Protein AF-A0A7S2EPM0-F1 (afdb_monomer_lite)

Structure (mmCIF, N/CA/C/O backbone):
data_AF-A0A7S2EPM0-F1
#
_entry.id   AF-A0A7S2EPM0-F1
#
loop_
_atom_site.group_PDB
_atom_site.id
_atom_site.type_symbol
_atom_site.label_atom_id
_atom_site.label_alt_id
_atom_site.label_comp_id
_atom_site.label_asym_id
_atom_site.label_entity_id
_atom_site.label_seq_id
_atom_site.pdbx_PDB_ins_code
_atom_site.Cartn_x
_atom_site.Cartn_y
_atom_site.Cartn_z
_atom_site.occupancy
_atom_site.B_iso_or_equiv
_atom_site.auth_seq_id
_atom_site.auth_comp_id
_atom_site.auth_asym_id
_atom_site.auth_atom_id
_atom_site.pdbx_PDB_model_num
ATOM 1 N N . GLY A 1 1 ? -20.435 -5.753 17.292 1.00 38.94 1 GLY A N 1
ATOM 2 C CA . GLY A 1 1 ? -20.979 -5.954 15.937 1.00 38.94 1 GLY A CA 1
ATOM 3 C C . GLY A 1 1 ? -22.193 -5.067 15.770 1.00 38.94 1 GLY A C 1
ATOM 4 O O . GLY A 1 1 ? -22.862 -4.827 16.760 1.00 38.94 1 GLY A O 1
ATOM 5 N N . GLY A 1 2 ? -22.487 -4.506 14.607 1.00 48.94 2 GLY A N 1
ATOM 6 C CA . GLY A 1 2 ? -21.709 -4.409 13.375 1.00 48.94 2 GLY A CA 1
ATOM 7 C C . GLY A 1 2 ? -22.012 -3.043 12.767 1.00 48.94 2 GLY A C 1
ATOM 8 O O . GLY A 1 2 ? -23.166 -2.765 12.457 1.00 48.94 2 GLY A O 1
ATOM 9 N N . GLY A 1 3 ? -21.011 -2.166 12.697 1.00 58.66 3 GLY A N 1
ATOM 10 C CA . GLY A 1 3 ? -21.137 -0.948 11.911 1.00 58.66 3 GLY A CA 1
ATOM 11 C C . GLY A 1 3 ? -20.868 -1.241 10.436 1.00 58.66 3 GLY A C 1
ATOM 12 O O . GLY A 1 3 ? -20.573 -2.380 10.059 1.00 58.66 3 GLY A O 1
ATOM 13 N N . ILE A 1 4 ? -20.970 -0.205 9.604 1.00 68.56 4 ILE A N 1
ATOM 14 C CA . ILE A 1 4 ? -20.738 -0.264 8.151 1.00 68.56 4 ILE A CA 1
ATOM 15 C C . ILE A 1 4 ? -19.380 -0.919 7.832 1.00 68.56 4 ILE A C 1
ATOM 17 O O . ILE A 1 4 ? -19.255 -1.617 6.831 1.00 68.56 4 ILE A O 1
ATOM 21 N N . GLU A 1 5 ? -18.390 -0.804 8.723 1.00 74.88 5 GLU A N 1
ATOM 22 C CA . GLU A 1 5 ? -17.086 -1.454 8.582 1.00 74.88 5 GLU A CA 1
ATOM 23 C C . GLU A 1 5 ? -17.169 -2.982 8.472 1.00 74.88 5 GLU A C 1
ATOM 25 O O . GLU A 1 5 ? -16.416 -3.581 7.711 1.00 74.88 5 GLU A O 1
ATOM 30 N N . GLY A 1 6 ? -18.098 -3.617 9.196 1.00 73.50 6 GLY A N 1
ATOM 31 C CA . GLY A 1 6 ? -18.244 -5.073 9.214 1.00 73.50 6 GLY A CA 1
ATOM 32 C C . GLY A 1 6 ? -18.830 -5.621 7.916 1.00 73.50 6 GLY A C 1
ATOM 33 O O . GLY A 1 6 ? -18.653 -6.801 7.627 1.00 73.50 6 GLY A O 1
ATOM 34 N N . ALA A 1 7 ? -19.485 -4.763 7.127 1.00 85.44 7 ALA A N 1
ATOM 35 C CA . ALA A 1 7 ? -19.930 -5.089 5.778 1.00 85.44 7 ALA A CA 1
ATOM 36 C C . ALA A 1 7 ? -18.783 -5.038 4.751 1.00 85.44 7 ALA A C 1
ATOM 38 O O . ALA A 1 7 ? -18.930 -5.585 3.664 1.00 85.44 7 ALA A O 1
ATOM 39 N N . VAL A 1 8 ? -17.649 -4.407 5.091 1.00 93.38 8 VAL A N 1
ATOM 40 C CA . VAL A 1 8 ? -16.467 -4.298 4.221 1.00 93.38 8 VAL A CA 1
ATOM 41 C C . VAL A 1 8 ? -15.405 -5.323 4.611 1.00 93.38 8 VAL A C 1
ATOM 43 O O . VAL A 1 8 ? -14.947 -6.087 3.763 1.00 93.38 8 VAL A O 1
ATOM 46 N N . ALA A 1 9 ? -15.003 -5.355 5.885 1.00 95.00 9 ALA A N 1
ATOM 47 C CA . ALA A 1 9 ? -13.991 -6.283 6.377 1.00 95.00 9 ALA A CA 1
ATOM 48 C C . ALA A 1 9 ? -14.015 -6.452 7.904 1.00 95.00 9 ALA A C 1
ATOM 50 O O . ALA A 1 9 ? -14.357 -5.538 8.661 1.00 95.00 9 ALA A O 1
ATOM 51 N N . SER A 1 10 ? -13.542 -7.602 8.377 1.00 95.88 10 SER A N 1
ATOM 52 C CA . SER A 1 10 ? -13.351 -7.910 9.796 1.00 95.88 10 SER A CA 1
ATOM 53 C C . SER A 1 10 ? -11.879 -8.167 10.130 1.00 95.88 10 SER A C 1
ATOM 55 O O . SER A 1 10 ? -11.058 -8.425 9.253 1.00 95.88 10 SER A O 1
ATOM 57 N N . LEU A 1 11 ? -11.529 -8.076 11.415 1.00 96.31 11 LEU A N 1
ATOM 58 C CA . LEU A 1 11 ? -10.216 -8.498 11.904 1.00 96.31 11 LEU A CA 1
ATOM 59 C C . LEU A 1 11 ? -10.241 -9.999 12.202 1.00 96.31 11 LEU A C 1
ATOM 61 O O . LEU A 1 11 ? -10.997 -10.428 13.073 1.00 96.31 11 LEU A O 1
ATOM 65 N N . SER A 1 12 ? -9.410 -10.768 11.498 1.00 95.94 12 SER A N 1
ATOM 66 C CA . SER A 1 12 ? -9.198 -12.200 11.751 1.00 95.94 12 SER A CA 1
ATOM 67 C C . SER A 1 12 ? -8.213 -12.434 12.894 1.00 95.94 12 SER A C 1
ATOM 69 O O . SER A 1 12 ? -8.432 -13.310 13.726 1.00 95.94 12 SER A O 1
ATOM 71 N N . ALA A 1 13 ? -7.125 -11.661 12.937 1.00 97.19 13 ALA A N 1
ATOM 72 C CA . ALA A 1 13 ? -6.051 -11.825 13.912 1.00 97.19 13 ALA A CA 1
ATOM 73 C C . ALA A 1 13 ? -5.310 -10.506 14.166 1.00 97.19 13 ALA A C 1
ATOM 75 O O . ALA A 1 13 ? -5.295 -9.610 13.315 1.00 97.19 13 ALA A O 1
ATOM 76 N N . ILE A 1 14 ? -4.696 -10.406 15.346 1.00 98.00 14 ILE A N 1
ATOM 77 C CA . ILE A 1 14 ? -3.784 -9.326 15.728 1.00 98.00 14 ILE A CA 1
ATOM 78 C C . ILE A 1 14 ? -2.579 -9.972 16.410 1.00 98.00 14 ILE A C 1
ATOM 80 O O . ILE A 1 14 ? -2.732 -10.571 17.474 1.00 98.00 14 ILE A O 1
ATOM 84 N N . ASP A 1 15 ? -1.398 -9.803 15.826 1.00 97.94 15 ASP A N 1
ATOM 85 C CA . ASP A 1 15 ? -0.130 -10.274 16.377 1.00 97.94 15 ASP A CA 1
ATOM 86 C C . ASP A 1 15 ? 0.729 -9.069 16.761 1.00 97.94 15 ASP A C 1
ATOM 88 O O . ASP A 1 15 ? 0.975 -8.192 15.932 1.00 97.94 15 ASP A O 1
ATOM 92 N N . VAL A 1 16 ? 1.190 -9.013 18.010 1.00 97.69 16 VAL A N 1
ATOM 93 C CA . VAL A 1 16 ? 2.022 -7.910 18.514 1.00 97.69 16 VAL A CA 1
ATOM 94 C C . VAL A 1 16 ? 3.432 -8.421 18.784 1.00 97.69 16 VAL A C 1
ATOM 96 O O . VAL A 1 16 ? 3.630 -9.364 19.549 1.00 97.69 16 VAL A O 1
ATOM 99 N N . SER A 1 17 ? 4.405 -7.792 18.136 1.00 97.06 17 SER A N 1
ATOM 100 C CA . SER A 1 17 ? 5.834 -8.043 18.298 1.00 97.06 17 SER A CA 1
ATOM 101 C C . SER A 1 17 ? 6.369 -7.427 19.597 1.00 97.06 17 SER A C 1
ATOM 103 O O . SER A 1 17 ? 5.765 -6.526 20.180 1.00 97.06 1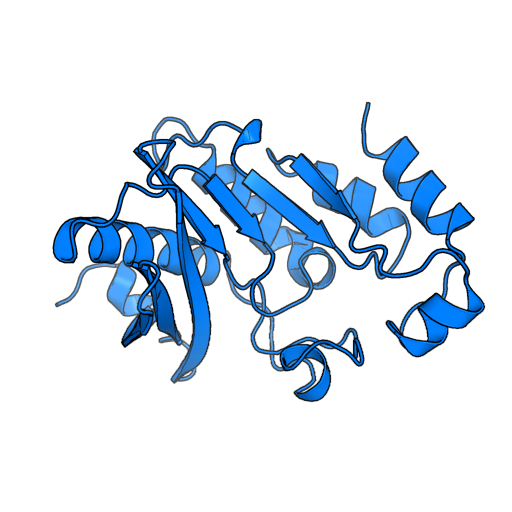7 SER A O 1
ATOM 105 N N . SER A 1 18 ? 7.544 -7.879 20.042 1.00 95.56 18 SER A N 1
ATOM 106 C CA . SER A 1 18 ? 8.224 -7.356 21.235 1.00 95.56 18 SER A CA 1
ATOM 107 C C . SER A 1 18 ? 8.621 -5.881 21.128 1.00 95.56 18 SER A C 1
ATOM 109 O O . SER A 1 18 ? 8.817 -5.233 22.150 1.00 95.56 18 SER A O 1
ATOM 111 N N . ASP A 1 19 ? 8.757 -5.357 19.909 1.00 93.69 19 ASP A N 1
ATOM 112 C CA . ASP A 1 19 ? 9.037 -3.941 19.628 1.00 93.69 19 ASP A CA 1
ATOM 113 C C . ASP A 1 19 ? 7.764 -3.079 19.516 1.00 93.69 19 ASP A C 1
ATOM 115 O O . ASP A 1 19 ? 7.838 -1.904 19.168 1.00 93.69 19 ASP A O 1
ATOM 119 N N . GLY A 1 20 ? 6.589 -3.657 19.792 1.00 94.62 20 GLY A N 1
ATOM 120 C CA . GLY A 1 20 ? 5.296 -2.981 19.703 1.00 94.62 20 GLY A CA 1
ATOM 121 C C . GLY A 1 20 ? 4.688 -2.957 18.299 1.00 94.62 20 GLY A C 1
ATOM 122 O O . GLY A 1 20 ? 3.537 -2.540 18.153 1.00 94.62 20 GLY A O 1
ATOM 123 N N . THR A 1 21 ? 5.399 -3.432 17.268 1.00 98.00 21 THR A N 1
ATOM 124 C CA . THR A 1 21 ? 4.832 -3.574 15.922 1.00 98.00 21 THR A CA 1
ATOM 125 C C . THR A 1 21 ? 3.633 -4.517 15.969 1.00 98.00 21 THR A C 1
ATOM 127 O O . THR A 1 21 ? 3.755 -5.661 16.406 1.00 98.00 21 THR A O 1
ATOM 130 N N . ALA A 1 22 ? 2.473 -4.058 15.503 1.00 98.19 22 ALA A N 1
ATOM 131 C CA . ALA A 1 22 ? 1.254 -4.855 15.466 1.00 98.19 22 ALA A CA 1
ATOM 132 C C . ALA A 1 22 ? 0.885 -5.197 14.022 1.00 98.19 22 ALA A C 1
ATOM 134 O O . ALA A 1 22 ? 0.632 -4.309 13.205 1.00 98.19 22 ALA A O 1
ATOM 135 N N . LYS A 1 23 ? 0.818 -6.490 13.710 1.00 98.44 23 LYS A N 1
ATOM 136 C CA . LYS A 1 23 ? 0.316 -7.005 12.439 1.00 98.44 23 LYS A CA 1
ATOM 137 C C . LYS A 1 23 ? -1.150 -7.391 12.588 1.00 98.44 23 LYS A C 1
ATOM 139 O O . LYS A 1 23 ? -1.518 -8.137 13.489 1.00 98.44 23 LYS A O 1
ATOM 144 N N . LEU A 1 24 ? -1.985 -6.868 11.704 1.00 98.44 24 LEU A N 1
ATOM 145 C CA . LEU A 1 24 ? -3.418 -7.105 11.651 1.00 98.44 24 LEU A CA 1
ATOM 146 C C . LEU A 1 24 ? -3.717 -7.908 10.386 1.00 98.44 24 LEU A C 1
ATOM 148 O O . LEU A 1 24 ? -3.313 -7.514 9.289 1.00 98.44 24 LEU A O 1
ATOM 152 N N . LEU A 1 25 ? -4.452 -9.006 10.541 1.00 98.25 25 LEU A N 1
ATOM 153 C CA . LEU A 1 25 ? -4.992 -9.770 9.423 1.00 98.25 25 LEU A CA 1
ATOM 154 C C . LEU A 1 25 ? -6.438 -9.337 9.193 1.00 98.25 25 LEU A C 1
ATOM 156 O O . LEU A 1 25 ? -7.299 -9.537 10.054 1.00 98.25 25 LEU A O 1
ATOM 160 N N . VAL A 1 26 ? -6.690 -8.701 8.052 1.00 98.06 26 VAL A N 1
ATOM 161 C CA . VAL A 1 26 ? -7.985 -8.115 7.699 1.00 98.06 26 VAL A CA 1
ATOM 162 C C . VAL A 1 26 ? -8.659 -9.005 6.663 1.00 98.06 26 VAL A C 1
ATOM 164 O O . VAL A 1 26 ? -8.159 -9.147 5.548 1.00 98.06 26 VAL A O 1
ATOM 167 N N . ARG A 1 27 ? -9.799 -9.592 7.027 1.00 98.06 27 ARG A N 1
ATOM 168 C CA . ARG A 1 27 ? -10.603 -10.455 6.162 1.00 98.06 27 ARG A CA 1
ATOM 169 C C . ARG A 1 27 ? -11.685 -9.660 5.461 1.00 98.06 27 ARG A C 1
ATOM 171 O O . ARG A 1 27 ? -12.540 -9.055 6.104 1.00 98.06 27 ARG A O 1
ATOM 178 N N . LEU A 1 28 ? -11.646 -9.688 4.140 1.00 97.94 28 LEU A N 1
ATOM 179 C CA . LEU A 1 28 ? -12.528 -8.943 3.257 1.00 97.94 28 LEU A CA 1
ATOM 180 C C . LEU A 1 28 ? -13.882 -9.652 3.190 1.00 97.94 28 LEU A C 1
ATOM 182 O O . LEU A 1 28 ? -13.956 -10.855 2.947 1.00 97.94 28 LEU A O 1
ATOM 186 N N . ALA A 1 29 ? -14.966 -8.923 3.442 1.00 96.62 29 ALA A N 1
ATOM 187 C CA . ALA A 1 29 ? -16.308 -9.501 3.510 1.00 96.62 29 ALA A CA 1
ATOM 188 C C . ALA A 1 29 ? -16.825 -9.951 2.134 1.00 96.62 29 ALA A C 1
ATOM 190 O O . ALA A 1 29 ? -17.662 -10.847 2.053 1.00 96.62 29 ALA A O 1
ATOM 191 N N . SER A 1 30 ? -16.312 -9.337 1.065 1.00 95.38 30 SER A N 1
ATOM 192 C CA . SER A 1 30 ? -16.715 -9.574 -0.323 1.00 95.38 30 SER A CA 1
ATOM 193 C C . SER A 1 30 ? -16.402 -10.993 -0.812 1.00 95.38 30 SER A C 1
ATOM 195 O O . SER A 1 30 ? -17.176 -11.555 -1.584 1.00 95.38 30 SER A O 1
ATOM 197 N N . ASP A 1 31 ? -15.295 -11.585 -0.362 1.00 96.25 31 ASP A N 1
ATOM 198 C CA . ASP A 1 31 ? -14.820 -12.891 -0.839 1.00 96.25 31 ASP A CA 1
ATOM 199 C C . ASP A 1 31 ? -14.112 -13.751 0.219 1.00 96.25 31 ASP A C 1
ATOM 201 O O . ASP A 1 31 ? -13.710 -14.881 -0.058 1.00 96.25 31 ASP A O 1
ATOM 205 N N . GLY A 1 32 ? -13.959 -13.247 1.443 1.00 97.00 32 GLY A N 1
ATOM 206 C CA . GLY A 1 32 ? -13.271 -13.945 2.523 1.00 97.00 32 GLY A CA 1
ATOM 207 C C . GLY A 1 32 ? -11.755 -14.039 2.349 1.00 97.00 32 GLY A C 1
ATOM 208 O O . GLY A 1 32 ? -11.128 -14.752 3.136 1.00 97.00 32 GLY A O 1
ATOM 209 N N . LEU A 1 33 ? -11.168 -13.355 1.358 1.00 97.44 33 LEU A N 1
ATOM 210 C CA . LEU A 1 33 ? -9.718 -13.227 1.234 1.00 97.44 33 LEU A CA 1
ATOM 211 C C . LEU A 1 33 ? -9.168 -12.330 2.342 1.00 97.44 33 LEU A C 1
ATOM 213 O O . LEU A 1 33 ? -9.896 -11.562 2.972 1.00 97.44 33 LEU A O 1
ATOM 217 N N . GLU A 1 34 ? -7.865 -12.425 2.579 1.00 97.19 34 GLU A N 1
ATOM 218 C CA . GLU A 1 34 ? -7.204 -11.701 3.658 1.00 97.19 34 GLU A CA 1
ATOM 219 C C . GLU A 1 34 ? -6.057 -10.846 3.130 1.00 97.19 34 GLU A C 1
ATOM 221 O O . GLU A 1 34 ? -5.341 -11.227 2.198 1.00 97.19 34 GLU A O 1
ATOM 226 N N . VAL A 1 35 ? -5.893 -9.679 3.748 1.00 98.19 35 VAL A N 1
ATOM 227 C CA . VAL A 1 35 ? -4.747 -8.795 3.545 1.00 98.19 35 VAL A CA 1
ATOM 228 C C . VAL A 1 35 ? -4.091 -8.464 4.873 1.00 98.19 35 VAL A C 1
ATOM 230 O O . VAL A 1 35 ? -4.745 -8.408 5.917 1.00 98.19 35 VAL A O 1
ATOM 233 N N . GLU A 1 36 ? -2.785 -8.228 4.826 1.00 98.00 36 GLU A N 1
ATOM 234 C CA . GLU A 1 36 ? -2.031 -7.777 5.986 1.00 98.00 36 GLU A CA 1
ATOM 235 C C . GLU A 1 36 ? -2.018 -6.245 6.071 1.00 98.00 36 GLU A C 1
ATOM 237 O O . GLU A 1 36 ? -1.878 -5.528 5.074 1.00 98.00 36 GLU A O 1
ATOM 242 N N . THR A 1 37 ? -2.125 -5.746 7.294 1.00 98.19 37 THR A N 1
ATOM 243 C CA . THR A 1 37 ? -1.992 -4.336 7.653 1.00 98.19 37 THR A CA 1
ATOM 244 C C . THR A 1 37 ? -1.055 -4.251 8.852 1.00 98.19 37 THR A C 1
ATOM 246 O O . THR A 1 37 ? -1.227 -4.999 9.809 1.00 98.19 37 THR A O 1
ATOM 249 N N . VAL A 1 38 ? -0.064 -3.359 8.838 1.00 98.69 38 VAL A N 1
ATOM 250 C CA . VAL A 1 38 ? 0.959 -3.312 9.904 1.00 98.69 38 VAL A CA 1
ATOM 251 C C . VAL A 1 38 ? 1.021 -1.931 10.536 1.00 98.69 38 VAL A C 1
ATOM 253 O O . VAL A 1 38 ? 1.207 -0.940 9.838 1.00 98.69 38 VAL A O 1
ATOM 256 N N . VAL A 1 39 ? 0.898 -1.867 11.858 1.00 98.75 39 VAL A N 1
ATOM 257 C CA . VAL A 1 39 ? 1.141 -0.670 12.667 1.00 98.75 39 VAL A CA 1
ATOM 258 C C . VAL A 1 39 ? 2.558 -0.745 13.224 1.00 98.75 39 VAL A C 1
ATOM 260 O O . VAL A 1 39 ? 2.886 -1.684 13.942 1.00 98.75 39 VAL A O 1
ATOM 263 N N . ILE A 1 40 ? 3.375 0.261 12.930 1.00 98.56 40 ILE A N 1
ATOM 264 C CA . ILE A 1 40 ? 4.755 0.393 13.405 1.00 98.56 40 ILE A CA 1
ATOM 265 C C . ILE A 1 40 ? 4.823 1.613 14.336 1.00 98.56 40 ILE A C 1
ATOM 267 O O . ILE A 1 40 ? 4.715 2.747 13.841 1.00 98.56 40 ILE A O 1
ATOM 271 N N . PRO A 1 41 ? 4.954 1.423 15.660 1.00 97.88 41 PRO A N 1
ATOM 272 C CA . PRO A 1 41 ? 5.051 2.528 16.604 1.00 97.88 41 PRO A CA 1
ATOM 273 C C . PRO A 1 41 ? 6.420 3.214 16.555 1.00 97.88 41 PRO A C 1
ATOM 275 O O . PRO A 1 41 ? 7.457 2.585 16.374 1.00 97.88 41 PRO A O 1
ATOM 278 N N . TRP A 1 42 ? 6.406 4.529 16.748 1.00 96.50 42 TRP A N 1
ATOM 279 C CA . TRP A 1 42 ? 7.578 5.376 16.951 1.00 96.50 42 TRP A CA 1
ATOM 280 C C . TRP A 1 42 ? 7.490 5.983 18.351 1.00 96.50 42 TRP A C 1
ATOM 282 O O . TRP A 1 42 ? 6.965 7.088 18.523 1.00 96.50 42 TRP A O 1
ATOM 292 N N . GLU A 1 43 ? 7.969 5.236 19.349 1.00 92.38 43 GLU A N 1
ATOM 293 C CA . GLU A 1 43 ? 7.930 5.616 20.772 1.00 92.38 43 GLU A CA 1
ATOM 294 C C . GLU A 1 43 ? 8.575 6.991 21.019 1.00 92.38 43 GLU A C 1
ATOM 296 O O . GLU A 1 43 ? 8.029 7.831 21.731 1.00 92.38 43 GLU A O 1
ATOM 301 N N . ASP A 1 44 ? 9.686 7.286 20.336 1.00 93.75 44 ASP A N 1
ATOM 302 C CA . ASP A 1 44 ? 10.407 8.564 20.412 1.00 93.75 44 ASP A CA 1
ATOM 303 C C . ASP A 1 44 ? 9.613 9.760 19.854 1.00 93.75 44 ASP A C 1
ATOM 305 O O . ASP A 1 44 ? 9.944 10.915 20.127 1.00 93.75 44 ASP A O 1
ATOM 309 N N . ARG A 1 45 ? 8.563 9.504 19.065 1.00 93.69 45 ARG A N 1
ATOM 310 C CA . ARG A 1 45 ? 7.764 10.530 18.371 1.00 93.69 45 ARG A CA 1
ATOM 311 C C . ARG A 1 45 ? 6.304 10.556 18.797 1.00 93.69 45 ARG A C 1
ATOM 313 O O . ARG A 1 45 ? 5.551 11.376 18.270 1.00 93.69 45 ARG A O 1
ATOM 320 N N . GLY A 1 46 ? 5.893 9.657 19.690 1.00 96.19 46 GLY A N 1
ATOM 321 C CA . GLY A 1 46 ? 4.519 9.558 20.172 1.00 96.19 46 GLY A CA 1
ATOM 322 C C . GLY A 1 46 ? 3.487 9.266 19.076 1.00 96.19 46 GLY A C 1
ATOM 323 O O . GLY A 1 46 ? 2.340 9.702 19.188 1.00 96.19 46 GLY A O 1
ATOM 324 N N . ARG A 1 47 ? 3.882 8.578 17.996 1.00 96.94 47 ARG A N 1
ATOM 325 C CA . ARG A 1 47 ? 3.042 8.333 16.807 1.00 96.94 47 ARG A CA 1
ATOM 326 C C . ARG A 1 47 ? 3.311 6.964 16.186 1.00 96.94 47 ARG A C 1
ATOM 328 O O . ARG A 1 47 ? 4.327 6.354 16.487 1.00 96.94 47 ARG A O 1
ATOM 335 N N . SER A 1 48 ? 2.462 6.526 15.262 1.00 98.56 48 SER A N 1
ATOM 336 C CA . SER A 1 48 ? 2.633 5.263 14.532 1.00 98.56 48 SER A CA 1
ATOM 337 C C . SER A 1 48 ? 2.506 5.442 13.020 1.00 98.56 48 SER A C 1
ATOM 339 O O . SER A 1 48 ? 1.711 6.251 12.537 1.00 98.56 48 SER A O 1
ATOM 341 N N . THR A 1 49 ? 3.264 4.642 12.267 1.00 98.69 49 THR A N 1
ATOM 342 C CA . THR A 1 49 ? 3.086 4.476 10.818 1.00 98.69 49 THR A CA 1
ATOM 343 C C . THR A 1 49 ? 2.243 3.245 10.528 1.00 98.69 49 THR A C 1
ATOM 345 O O . THR A 1 49 ? 2.467 2.191 11.111 1.00 98.69 49 THR A O 1
ATOM 348 N N . LEU A 1 50 ? 1.292 3.372 9.611 1.00 98.81 50 LEU A N 1
ATOM 349 C CA . LEU A 1 50 ? 0.457 2.286 9.131 1.00 98.81 50 LEU A CA 1
ATOM 350 C C . LEU A 1 50 ? 0.853 1.886 7.712 1.00 98.81 50 LEU A C 1
ATOM 352 O O . LEU A 1 50 ? 0.736 2.689 6.789 1.00 98.81 50 LEU A O 1
ATOM 356 N N . CYS A 1 51 ? 1.238 0.630 7.524 1.00 98.75 51 CYS A N 1
ATOM 357 C CA . CYS A 1 51 ? 1.374 0.017 6.211 1.00 98.75 51 CYS A CA 1
ATOM 358 C C . CYS A 1 51 ? 0.024 -0.558 5.776 1.00 98.75 51 CYS A C 1
ATOM 360 O O . CYS A 1 51 ? -0.496 -1.466 6.430 1.00 98.75 51 CYS A O 1
ATOM 362 N N . VAL A 1 52 ? -0.523 -0.048 4.671 1.00 98.75 52 VAL A N 1
ATOM 363 C CA . VAL A 1 52 ? -1.774 -0.537 4.074 1.00 98.75 52 VAL A CA 1
ATOM 364 C C . VAL A 1 52 ? -1.514 -1.320 2.791 1.00 98.75 52 VAL A C 1
ATOM 366 O O . VAL A 1 52 ? -0.606 -1.012 2.012 1.00 98.75 52 VAL A O 1
ATOM 369 N N . SER A 1 53 ? -2.342 -2.333 2.573 1.00 98.69 53 SER A N 1
ATOM 370 C CA . SER A 1 53 ? -2.419 -3.120 1.348 1.00 98.69 53 SER A CA 1
ATOM 371 C C . SER A 1 53 ? -3.327 -2.442 0.323 1.00 98.69 53 SER A C 1
ATOM 373 O O . SER A 1 53 ? -4.318 -1.811 0.683 1.00 98.69 53 SER A O 1
ATOM 375 N N . SER A 1 54 ? -3.002 -2.599 -0.960 1.00 98.62 54 SER A N 1
ATOM 376 C CA . SER A 1 54 ? -3.772 -2.095 -2.108 1.00 98.62 54 SER A CA 1
ATOM 377 C C . SER A 1 54 ? -4.366 -3.213 -2.972 1.00 98.62 54 SER A C 1
ATOM 379 O O . SER A 1 54 ? -5.241 -2.953 -3.801 1.00 98.62 54 SER A O 1
ATOM 381 N N . GLN A 1 55 ? -3.893 -4.452 -2.812 1.00 98.44 55 GLN A N 1
ATOM 382 C CA . GLN A 1 55 ? -4.327 -5.627 -3.572 1.00 98.44 55 GLN A CA 1
ATOM 383 C C . GLN A 1 55 ? -4.235 -6.885 -2.700 1.00 98.44 55 GLN A C 1
ATOM 385 O O . GLN A 1 55 ? -3.455 -6.927 -1.748 1.00 98.44 55 GLN A O 1
ATOM 390 N N . VAL A 1 56 ? -4.974 -7.933 -3.073 1.00 97.75 56 VAL A N 1
ATOM 391 C CA . VAL A 1 56 ? -4.694 -9.294 -2.599 1.00 97.75 56 VAL A CA 1
ATOM 392 C C . VAL A 1 56 ? -3.662 -9.910 -3.541 1.00 97.75 56 VAL A C 1
ATOM 394 O O . VAL A 1 56 ? -3.937 -10.155 -4.722 1.00 97.75 56 VAL A O 1
ATOM 397 N N . GLY A 1 57 ? -2.459 -10.142 -3.018 1.00 95.81 57 GLY A N 1
ATOM 398 C CA . GLY A 1 57 ? -1.314 -10.564 -3.821 1.00 95.81 57 GLY A CA 1
ATOM 399 C C . GLY A 1 57 ? -0.698 -9.419 -4.638 1.00 95.81 57 GLY A C 1
ATOM 400 O O . GLY A 1 57 ? -1.070 -8.257 -4.493 1.00 95.81 57 GLY A O 1
ATOM 401 N N . CYS A 1 58 ? 0.290 -9.727 -5.480 1.00 95.56 58 CYS A N 1
ATOM 402 C CA . CYS A 1 58 ? 0.961 -8.747 -6.335 1.00 95.56 58 CYS A CA 1
ATOM 403 C C . CYS A 1 58 ? 1.543 -9.417 -7.585 1.00 95.56 58 CYS A C 1
ATOM 405 O O . CYS A 1 58 ? 2.220 -10.439 -7.497 1.00 95.56 58 CYS A O 1
ATOM 407 N N . ARG A 1 59 ? 1.318 -8.826 -8.766 1.00 94.75 59 ARG A N 1
ATOM 408 C CA . ARG A 1 59 ? 1.804 -9.374 -10.051 1.00 94.75 59 ARG A CA 1
ATOM 409 C C . ARG A 1 59 ? 3.214 -8.933 -10.426 1.00 94.75 59 ARG A C 1
ATOM 411 O O . ARG A 1 59 ? 3.751 -9.430 -11.406 1.00 94.75 59 ARG A O 1
ATOM 418 N N . GLN A 1 60 ? 3.815 -8.014 -9.672 1.00 94.19 60 GLN A N 1
ATOM 419 C CA . GLN A 1 60 ? 5.128 -7.461 -10.011 1.00 94.19 60 GLN A CA 1
ATOM 420 C C . GLN A 1 60 ? 6.266 -8.479 -9.852 1.00 94.19 60 GLN A C 1
ATOM 422 O O . GLN A 1 60 ? 7.354 -8.259 -10.379 1.00 94.19 60 GLN A O 1
ATOM 427 N N . GLY A 1 61 ? 6.039 -9.597 -9.153 1.00 90.25 61 GLY A N 1
ATOM 428 C CA . GLY A 1 61 ? 6.993 -10.708 -9.117 1.00 90.25 61 GLY A CA 1
ATOM 429 C C . GLY A 1 61 ? 8.337 -10.366 -8.469 1.00 90.25 61 GLY A C 1
ATOM 430 O O . GLY A 1 61 ? 9.332 -11.022 -8.762 1.00 90.25 61 GLY A O 1
ATOM 431 N N . CYS A 1 62 ? 8.392 -9.329 -7.624 1.00 93.19 62 CYS A N 1
ATOM 432 C CA . CYS A 1 62 ? 9.625 -8.911 -6.959 1.00 93.19 62 CYS A CA 1
ATOM 433 C C . CYS A 1 62 ? 10.203 -10.074 -6.141 1.00 93.19 62 CYS A C 1
ATOM 435 O O . CYS A 1 62 ? 9.526 -10.615 -5.267 1.00 93.19 62 CYS A O 1
ATOM 437 N N . THR A 1 63 ? 11.450 -10.465 -6.400 1.00 92.75 63 THR A N 1
ATOM 438 C CA . THR A 1 63 ? 12.015 -11.733 -5.894 1.00 92.75 63 THR A CA 1
ATOM 439 C C . THR A 1 63 ? 12.266 -11.728 -4.383 1.00 92.75 63 THR A C 1
ATOM 441 O O . THR A 1 63 ? 12.234 -12.779 -3.730 1.00 92.75 63 THR A O 1
ATOM 444 N N . PHE A 1 64 ? 12.438 -10.535 -3.816 1.00 90.44 64 PHE A N 1
ATOM 445 C CA . PHE A 1 64 ? 12.581 -10.267 -2.385 1.00 90.44 64 PHE A CA 1
ATOM 446 C C . PHE A 1 64 ? 11.237 -10.099 -1.653 1.00 90.44 64 PHE A C 1
ATOM 448 O O . PHE A 1 64 ? 11.218 -10.027 -0.428 1.00 90.44 64 PHE A O 1
ATOM 455 N N . CYS A 1 65 ? 10.113 -10.023 -2.375 1.00 89.75 65 CYS A N 1
ATOM 456 C CA . CYS A 1 65 ? 8.792 -9.785 -1.799 1.00 89.75 65 CYS A CA 1
ATOM 457 C C . CYS A 1 65 ? 8.013 -11.100 -1.673 1.00 89.75 65 CYS A C 1
ATOM 459 O O . CYS A 1 65 ? 7.786 -11.786 -2.671 1.00 89.75 65 CYS A O 1
ATOM 461 N N . ALA A 1 66 ? 7.543 -11.430 -0.465 1.00 87.12 66 ALA A N 1
ATOM 462 C CA . ALA A 1 66 ? 6.694 -12.603 -0.240 1.00 87.12 66 ALA A CA 1
ATOM 463 C C . ALA A 1 66 ? 5.412 -12.542 -1.092 1.00 87.12 66 ALA A C 1
ATOM 465 O O . ALA A 1 66 ? 5.101 -13.481 -1.823 1.00 87.12 66 ALA A O 1
ATOM 466 N N . THR A 1 67 ? 4.743 -11.386 -1.099 1.00 83.50 67 THR A N 1
ATOM 467 C CA . THR A 1 67 ? 3.522 -11.128 -1.877 1.00 83.50 67 THR A CA 1
ATOM 468 C C . THR A 1 67 ? 3.746 -11.220 -3.387 1.00 83.50 67 THR A C 1
ATOM 470 O O . THR A 1 67 ? 2.854 -11.632 -4.123 1.00 83.50 67 THR A O 1
ATOM 473 N N . GLY A 1 68 ? 4.949 -10.883 -3.867 1.00 78.94 68 GLY A N 1
ATOM 474 C CA . GLY A 1 68 ? 5.311 -11.005 -5.281 1.00 78.94 68 GLY A CA 1
ATOM 475 C C . GLY A 1 68 ? 5.303 -12.452 -5.785 1.00 78.94 68 GLY A C 1
ATOM 476 O O . GLY A 1 68 ? 5.046 -12.680 -6.964 1.00 78.94 68 GLY A O 1
ATOM 477 N N . ARG A 1 69 ? 5.528 -13.435 -4.901 1.00 81.50 69 ARG A N 1
ATOM 478 C CA . ARG A 1 69 ? 5.506 -14.869 -5.244 1.00 81.50 69 ARG A CA 1
ATOM 479 C C . ARG A 1 69 ? 4.098 -15.462 -5.288 1.00 81.50 69 ARG A C 1
ATOM 481 O O . ARG A 1 69 ? 3.918 -16.527 -5.863 1.00 81.50 69 ARG A O 1
ATOM 488 N N . MET A 1 70 ? 3.112 -14.784 -4.698 1.00 85.12 70 MET A N 1
ATOM 489 C CA . MET A 1 70 ? 1.717 -15.240 -4.658 1.00 85.12 70 MET A CA 1
ATOM 490 C C . MET A 1 70 ? 0.977 -14.999 -5.984 1.00 85.12 70 MET A C 1
ATOM 492 O O . MET A 1 70 ? -0.060 -15.610 -6.225 1.00 85.12 70 MET A O 1
ATOM 496 N N . GLY A 1 71 ? 1.489 -14.101 -6.835 1.00 88.44 71 GLY A N 1
ATOM 497 C CA . GLY A 1 71 ? 0.738 -13.553 -7.966 1.00 88.44 71 GLY A CA 1
ATOM 498 C C . GLY A 1 71 ? -0.345 -12.567 -7.512 1.00 88.44 71 GLY A C 1
ATOM 499 O O . GLY A 1 71 ? -0.585 -12.391 -6.319 1.00 88.44 71 GLY A O 1
ATOM 500 N N . LYS A 1 72 ? -0.986 -11.870 -8.459 1.00 95.19 72 LYS A N 1
ATOM 501 C CA . LYS A 1 72 ? -2.130 -10.985 -8.166 1.00 95.19 72 LYS A CA 1
ATOM 502 C C . LYS A 1 72 ? -3.423 -11.787 -8.237 1.00 95.19 72 LYS A C 1
ATOM 504 O O . LYS A 1 72 ? -3.698 -12.383 -9.273 1.00 95.19 72 LYS A O 1
ATOM 509 N N . VAL A 1 73 ? -4.228 -11.718 -7.178 1.00 96.50 73 VAL A N 1
ATOM 510 C CA . VAL A 1 73 ? -5.588 -12.270 -7.162 1.00 96.50 73 VAL A CA 1
ATOM 511 C C . VAL A 1 73 ? -6.574 -11.198 -7.618 1.00 96.50 73 VAL A C 1
ATOM 513 O O . VAL A 1 73 ? -7.226 -11.355 -8.646 1.00 96.50 73 VAL A O 1
ATOM 516 N N . ARG A 1 74 ? -6.628 -10.059 -6.915 1.00 97.62 74 ARG A N 1
ATOM 517 C CA . ARG A 1 74 ? -7.462 -8.909 -7.296 1.00 97.62 74 ARG A CA 1
ATOM 518 C C . ARG A 1 74 ? -6.997 -7.601 -6.663 1.00 97.62 74 ARG A C 1
ATOM 520 O O . ARG A 1 74 ? -6.178 -7.591 -5.747 1.00 97.62 74 ARG A O 1
ATOM 527 N N . SER A 1 75 ? -7.545 -6.499 -7.158 1.00 98.44 75 SER A N 1
ATOM 528 C CA . SER A 1 75 ? -7.424 -5.183 -6.530 1.00 98.44 75 SER A CA 1
ATOM 529 C C . SER A 1 75 ? -8.408 -5.022 -5.363 1.00 98.44 75 SER A C 1
ATOM 531 O O . SER A 1 75 ? -9.471 -5.647 -5.368 1.00 98.44 75 SER A O 1
ATOM 533 N N . LEU A 1 76 ? -8.042 -4.194 -4.381 1.00 98.75 76 LEU A N 1
ATOM 534 C CA . LEU A 1 76 ? -8.950 -3.762 -3.315 1.00 98.75 76 LEU A CA 1
ATOM 535 C C . LEU A 1 76 ? -9.768 -2.548 -3.759 1.00 98.75 76 LEU A C 1
ATOM 537 O O . LEU A 1 76 ? -9.254 -1.717 -4.508 1.00 98.75 76 LEU A O 1
ATOM 541 N N . THR A 1 77 ? -10.996 -2.409 -3.267 1.00 98.75 77 THR A N 1
ATOM 542 C CA . THR A 1 77 ? -11.752 -1.149 -3.382 1.00 98.75 77 THR A CA 1
ATOM 543 C C . THR A 1 77 ? -11.190 -0.085 -2.434 1.00 98.75 77 THR A C 1
ATOM 545 O O . THR A 1 77 ? -10.475 -0.407 -1.480 1.00 98.75 77 THR A O 1
ATOM 548 N N . SER A 1 78 ? -11.527 1.193 -2.640 1.00 98.56 78 SER A N 1
ATOM 549 C CA . SER A 1 78 ? -11.148 2.258 -1.702 1.00 98.56 78 SER A CA 1
ATOM 550 C C . SER A 1 78 ? -11.631 1.978 -0.278 1.00 98.56 78 SER A C 1
ATOM 552 O O . SER A 1 78 ? -10.903 2.250 0.673 1.00 98.56 78 SER A O 1
ATOM 554 N N . ASP A 1 79 ? -12.810 1.376 -0.119 1.00 98.06 79 ASP A N 1
ATOM 555 C CA . ASP A 1 79 ? -13.370 1.042 1.193 1.00 98.06 79 ASP A CA 1
ATOM 556 C C . ASP A 1 79 ? -12.564 -0.067 1.881 1.00 98.06 79 ASP A C 1
ATOM 558 O O . ASP A 1 79 ? -12.248 0.040 3.065 1.00 98.06 79 ASP A O 1
ATOM 562 N N . GLU A 1 80 ? -12.149 -1.095 1.134 1.00 98.56 80 GLU A N 1
ATOM 563 C CA . GLU A 1 80 ? -11.268 -2.164 1.627 1.00 98.56 80 GLU A CA 1
ATOM 564 C C . GLU A 1 80 ? -9.853 -1.653 1.971 1.00 98.56 80 GLU A C 1
ATOM 566 O O . GLU A 1 80 ? -9.163 -2.226 2.817 1.00 98.56 80 GLU A O 1
ATOM 571 N N . ILE A 1 81 ? -9.404 -0.553 1.360 1.00 98.81 81 ILE A N 1
ATOM 572 C CA . ILE A 1 81 ? -8.166 0.138 1.751 1.00 98.81 81 ILE A CA 1
ATOM 573 C C . ILE A 1 81 ? -8.392 0.947 3.037 1.00 98.81 81 ILE A C 1
ATOM 575 O O . ILE A 1 81 ? -7.628 0.837 3.996 1.00 98.81 81 ILE A O 1
ATOM 579 N N . LEU A 1 82 ? -9.453 1.753 3.088 1.00 98.44 82 LEU A N 1
ATOM 580 C CA . LEU A 1 82 ? -9.756 2.650 4.208 1.00 98.44 82 LEU A CA 1
ATOM 581 C C . LEU A 1 82 ? -10.099 1.899 5.498 1.00 98.44 82 LEU A C 1
ATOM 583 O O . LEU A 1 82 ? -9.731 2.342 6.591 1.00 98.44 82 LEU A O 1
ATOM 587 N N . VAL A 1 83 ? -10.754 0.740 5.396 1.00 97.56 83 VAL A N 1
ATOM 588 C CA . VAL A 1 83 ? -11.116 -0.077 6.561 1.00 97.56 83 VAL A CA 1
ATOM 589 C C . VAL A 1 83 ? -9.877 -0.577 7.320 1.00 97.56 83 VAL A C 1
ATOM 591 O O . VAL A 1 83 ? -9.933 -0.751 8.537 1.00 97.56 83 VAL A O 1
ATOM 594 N N . GLN A 1 84 ? -8.729 -0.714 6.645 1.00 98.62 84 GLN A N 1
ATOM 595 C CA . GLN A 1 84 ? -7.450 -1.042 7.285 1.00 98.62 84 GLN A CA 1
ATOM 596 C C . GLN A 1 84 ? -7.006 0.075 8.243 1.00 98.62 84 GLN A C 1
ATOM 598 O O . GLN A 1 84 ? -6.645 -0.199 9.387 1.00 98.62 84 GLN A O 1
ATOM 603 N N . LEU A 1 85 ? -7.107 1.345 7.824 1.00 98.38 85 LEU A N 1
ATOM 604 C CA . LEU A 1 85 ? -6.825 2.507 8.679 1.00 98.38 85 LEU A CA 1
ATOM 605 C C . LEU A 1 85 ? -7.805 2.608 9.848 1.00 98.38 85 LEU A C 1
ATOM 607 O O . LEU A 1 85 ? -7.403 2.881 10.984 1.00 98.38 85 LEU A O 1
ATOM 611 N N . TYR A 1 86 ? -9.084 2.359 9.584 1.00 96.81 86 TYR A N 1
ATOM 612 C CA . TYR A 1 86 ? -10.110 2.334 10.618 1.00 96.81 86 TYR A CA 1
ATOM 613 C C . TYR A 1 86 ? -9.801 1.289 11.703 1.00 96.81 86 TYR A C 1
ATOM 615 O O . TYR A 1 86 ? -9.757 1.623 12.895 1.00 96.81 86 TYR A O 1
ATOM 623 N N . HIS A 1 87 ? -9.545 0.040 11.301 1.00 97.38 87 HIS A N 1
ATOM 624 C CA . HIS A 1 87 ? -9.232 -1.053 12.222 1.00 97.38 87 HIS A CA 1
ATOM 625 C C . HIS A 1 87 ? -7.927 -0.796 12.971 1.00 97.38 87 HIS A C 1
ATOM 627 O O . HIS A 1 87 ? -7.900 -0.928 14.193 1.00 97.38 87 HIS A O 1
ATOM 633 N N . ALA A 1 88 ? -6.885 -0.319 12.288 1.00 98.06 88 ALA A N 1
ATOM 634 C CA . ALA A 1 88 ? -5.621 0.047 12.920 1.00 98.06 88 ALA A CA 1
ATOM 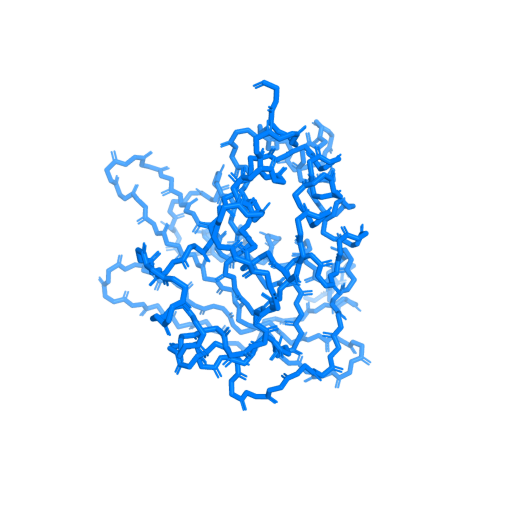635 C C . ALA A 1 88 ? -5.801 1.108 14.014 1.00 98.06 88 ALA A C 1
ATOM 637 O O . ALA A 1 88 ? -5.359 0.908 15.143 1.00 98.06 88 ALA A O 1
ATOM 638 N N . ARG A 1 89 ? -6.535 2.199 13.745 1.00 97.44 89 ARG A N 1
ATOM 639 C CA . ARG A 1 89 ? -6.824 3.228 14.763 1.00 97.44 89 ARG A CA 1
ATOM 640 C C . ARG A 1 89 ? -7.595 2.659 15.962 1.00 97.44 89 ARG A C 1
ATOM 642 O O . ARG A 1 89 ? -7.371 3.106 17.088 1.00 97.44 89 ARG A O 1
ATOM 649 N N . ARG A 1 90 ? -8.498 1.691 15.756 1.00 96.56 90 ARG A N 1
ATOM 650 C CA . ARG A 1 90 ? -9.197 0.995 16.855 1.00 96.56 90 ARG A CA 1
ATOM 651 C C . ARG A 1 90 ? -8.250 0.126 17.674 1.00 96.56 90 ARG A C 1
ATOM 653 O O . ARG A 1 90 ? -8.296 0.203 18.900 1.00 96.56 90 ARG A O 1
ATOM 660 N N . VAL A 1 91 ? -7.396 -0.651 17.012 1.00 97.38 91 VAL A N 1
ATOM 661 C CA . VAL A 1 91 ? -6.397 -1.505 17.664 1.00 97.38 91 VAL A CA 1
ATOM 662 C C . VAL A 1 91 ? -5.409 -0.664 18.466 1.00 97.38 91 VAL A C 1
ATOM 664 O O . VAL A 1 91 ? -5.189 -0.969 19.634 1.00 97.38 91 VAL A O 1
ATOM 667 N N . CYS A 1 92 ? -4.910 0.451 17.919 1.00 97.94 92 CYS A N 1
ATOM 668 C CA . CYS A 1 92 ? -4.017 1.346 18.655 1.00 97.94 92 CYS A CA 1
ATOM 669 C C . CYS A 1 92 ? -4.648 1.855 19.953 1.00 97.94 92 CYS A C 1
ATOM 671 O O . CYS A 1 92 ? -4.023 1.789 21.005 1.00 97.94 92 CYS A O 1
ATOM 673 N N . ARG A 1 93 ? -5.917 2.288 19.915 1.00 97.38 93 ARG A N 1
ATOM 674 C CA . ARG A 1 93 ? -6.631 2.712 21.131 1.00 97.38 93 ARG A CA 1
ATOM 675 C C . ARG A 1 93 ? -6.801 1.574 22.136 1.00 97.38 93 ARG A C 1
ATOM 677 O O . ARG A 1 93 ? -6.597 1.791 23.325 1.00 97.38 93 ARG A O 1
ATOM 684 N N . ALA A 1 94 ? -7.179 0.383 21.671 1.00 97.00 94 ALA A N 1
ATOM 685 C CA . ALA A 1 94 ? -7.422 -0.769 22.537 1.00 97.00 94 ALA A CA 1
ATOM 686 C C . ALA A 1 94 ? -6.138 -1.269 23.219 1.00 97.00 94 ALA A C 1
ATOM 688 O O . ALA A 1 94 ? -6.153 -1.586 24.406 1.00 97.00 94 ALA A O 1
ATOM 689 N N . LEU A 1 95 ? -5.029 -1.296 22.478 1.00 96.25 95 LEU A N 1
ATOM 690 C CA . LEU A 1 95 ? -3.731 -1.786 22.945 1.00 96.25 95 LEU A CA 1
ATOM 691 C C . LEU A 1 95 ? -2.826 -0.681 23.504 1.00 96.25 95 LEU A C 1
ATOM 693 O O . LEU A 1 95 ? -1.691 -0.957 23.873 1.00 96.25 95 LEU A O 1
ATOM 697 N N . LYS A 1 96 ? -3.320 0.562 23.580 1.00 96.12 96 LYS A N 1
ATOM 698 C CA . LYS A 1 96 ? -2.558 1.750 24.002 1.00 96.12 96 LYS A CA 1
ATOM 699 C C . LYS A 1 96 ? -1.275 1.983 23.184 1.00 96.12 96 LYS A C 1
ATOM 701 O O . LYS A 1 96 ? -0.316 2.545 23.700 1.00 96.12 96 LYS A O 1
ATOM 706 N N . ILE A 1 97 ? -1.279 1.593 21.910 1.00 97.06 97 ILE A N 1
ATOM 707 C CA . ILE A 1 97 ? -0.224 1.940 20.950 1.00 97.06 97 ILE A CA 1
ATOM 708 C C . ILE A 1 97 ? -0.427 3.399 20.531 1.00 97.06 97 ILE A C 1
ATOM 710 O O . ILE A 1 97 ? -1.566 3.866 20.406 1.00 97.06 97 ILE A O 1
ATOM 714 N N . HIS A 1 98 ? 0.666 4.117 20.279 1.00 97.94 98 HIS A N 1
ATOM 715 C CA . HIS A 1 98 ? 0.613 5.482 19.770 1.00 97.94 98 HIS A CA 1
ATOM 716 C C . HIS A 1 98 ? -0.296 5.626 18.532 1.00 97.94 98 HIS A C 1
ATOM 718 O O . HIS A 1 98 ? -0.399 4.706 17.711 1.00 97.94 98 HIS A O 1
ATOM 724 N N . PRO A 1 99 ? -0.978 6.775 18.374 1.00 97.44 99 PRO A N 1
ATOM 725 C CA . PRO A 1 99 ? -1.952 6.968 17.308 1.00 97.44 99 PRO A CA 1
ATOM 726 C C . PRO A 1 99 ? -1.310 6.889 15.920 1.00 97.44 99 PRO A C 1
ATOM 728 O O . PRO A 1 99 ? -0.204 7.382 15.698 1.00 97.44 99 PRO A O 1
ATOM 731 N N . VAL A 1 100 ? -2.041 6.307 14.966 1.00 98.12 100 VAL A N 1
ATOM 732 C CA . VAL A 1 100 ? -1.657 6.325 13.548 1.00 98.12 100 VAL A CA 1
ATOM 733 C C . VAL A 1 100 ? -1.836 7.733 12.994 1.00 98.12 100 VAL A C 1
ATOM 735 O O . VAL A 1 100 ? -2.970 8.197 12.826 1.00 98.12 100 VAL A O 1
ATOM 738 N N . ASP A 1 101 ? -0.717 8.375 12.674 1.00 96.38 101 ASP A N 1
ATOM 739 C CA . ASP A 1 101 ? -0.671 9.697 12.046 1.00 96.38 101 ASP A CA 1
ATOM 740 C C . ASP A 1 101 ? -0.003 9.681 10.665 1.00 96.38 101 ASP A C 1
ATOM 742 O O . ASP A 1 101 ? -0.002 10.709 9.998 1.00 96.38 101 ASP A O 1
ATOM 746 N N . ASN A 1 102 ? 0.560 8.543 10.247 1.00 98.44 102 ASN A N 1
ATOM 747 C CA . ASN A 1 102 ? 1.283 8.367 8.994 1.00 98.44 102 ASN A CA 1
ATOM 748 C C . ASN A 1 102 ? 0.839 7.063 8.314 1.00 98.44 102 ASN A C 1
ATOM 750 O O . ASN A 1 102 ? 0.754 6.029 8.971 1.00 98.44 102 ASN A O 1
ATOM 754 N N . VAL A 1 103 ? 0.563 7.097 7.012 1.00 98.81 103 VAL A N 1
ATOM 755 C CA . VAL A 1 103 ? 0.115 5.949 6.210 1.00 98.81 103 VAL A CA 1
ATOM 756 C C . VAL A 1 103 ? 1.051 5.760 5.026 1.00 98.81 103 VAL A C 1
ATOM 758 O O . VAL A 1 103 ? 1.377 6.713 4.320 1.00 98.81 103 VAL A O 1
ATOM 761 N N . VAL A 1 104 ? 1.459 4.518 4.784 1.00 98.88 104 VAL A N 1
ATOM 762 C CA . VAL A 1 104 ? 2.288 4.134 3.644 1.00 98.88 104 VAL A CA 1
ATOM 763 C C . VAL A 1 104 ? 1.638 2.982 2.874 1.00 98.88 104 VAL A C 1
ATOM 765 O O . VAL A 1 104 ? 1.253 1.965 3.451 1.00 98.88 104 VAL A O 1
ATOM 768 N N . PHE A 1 105 ? 1.530 3.111 1.552 1.00 98.69 105 PHE A N 1
ATOM 769 C CA . PHE A 1 105 ? 1.085 2.027 0.669 1.00 98.69 105 PHE A CA 1
ATOM 770 C C . PHE A 1 105 ? 2.267 1.101 0.371 1.00 98.69 105 PHE A C 1
ATOM 772 O O . PHE A 1 105 ? 2.850 1.132 -0.711 1.00 98.69 105 PHE A O 1
ATOM 779 N N . MET A 1 106 ? 2.663 0.340 1.389 1.00 97.62 106 MET A N 1
ATOM 780 C CA . MET A 1 106 ? 3.778 -0.616 1.354 1.00 97.62 106 MET A CA 1
ATOM 781 C C . MET A 1 106 ? 3.381 -1.976 1.951 1.00 97.62 106 MET A C 1
ATOM 783 O O . MET A 1 106 ? 4.240 -2.741 2.378 1.00 97.62 106 MET A O 1
ATOM 787 N N . GLY A 1 107 ? 2.076 -2.258 2.027 1.00 97.12 107 GLY A N 1
ATOM 788 C CA . GLY A 1 107 ? 1.551 -3.588 2.320 1.00 97.12 107 GLY A CA 1
ATOM 789 C C . GLY A 1 107 ? 1.549 -4.481 1.076 1.00 97.12 107 GLY A C 1
ATOM 790 O O . GLY A 1 107 ? 2.473 -4.478 0.264 1.00 97.12 107 GLY A O 1
ATOM 791 N N . MET A 1 108 ? 0.486 -5.259 0.905 1.00 97.81 108 MET A N 1
ATOM 792 C CA . MET A 1 108 ? 0.306 -6.134 -0.250 1.00 97.81 108 MET A CA 1
ATOM 793 C C . MET A 1 108 ? -0.131 -5.346 -1.494 1.00 97.81 108 MET A C 1
ATOM 795 O O . MET A 1 108 ? -1.029 -4.503 -1.431 1.00 97.81 108 MET A O 1
ATOM 799 N N . GLY A 1 109 ? 0.469 -5.663 -2.644 1.00 97.56 109 GLY A N 1
ATOM 800 C CA . GLY A 1 109 ? 0.074 -5.124 -3.950 1.00 97.56 109 GLY A CA 1
ATOM 801 C C . GLY A 1 109 ? 0.969 -4.019 -4.500 1.00 97.56 109 GLY A C 1
ATOM 802 O O . GLY A 1 109 ? 1.817 -3.474 -3.803 1.00 97.56 109 GLY A O 1
ATOM 803 N N . GLU A 1 110 ? 0.759 -3.700 -5.775 1.00 97.88 110 GLU A N 1
ATOM 804 C CA . GLU A 1 110 ? 1.350 -2.542 -6.450 1.00 97.88 110 GLU A CA 1
ATOM 805 C C . GLU A 1 110 ? 0.286 -1.440 -6.594 1.00 97.88 110 GLU A C 1
ATOM 807 O O . GLU A 1 110 ? -0.685 -1.636 -7.336 1.00 97.88 110 GLU A O 1
ATOM 812 N N . PRO A 1 111 ? 0.437 -0.287 -5.915 1.00 98.44 111 PRO A N 1
ATOM 813 C CA . PRO A 1 111 ? -0.537 0.799 -5.970 1.00 98.44 111 PRO A CA 1
ATOM 814 C C . PRO A 1 111 ? -0.824 1.333 -7.376 1.00 98.44 111 PRO A C 1
ATOM 816 O O . PRO A 1 111 ? -1.977 1.635 -7.670 1.00 98.44 111 PRO A O 1
ATOM 819 N N . ALA A 1 112 ? 0.166 1.394 -8.275 1.00 97.88 112 ALA A N 1
ATOM 820 C CA . ALA A 1 112 ? -0.051 1.822 -9.662 1.00 97.88 112 ALA A CA 1
ATOM 821 C C . ALA A 1 112 ? -0.996 0.875 -10.425 1.00 97.88 112 ALA A C 1
ATOM 823 O O . ALA A 1 112 ? -1.814 1.311 -11.230 1.00 97.88 112 ALA A O 1
ATOM 824 N N . ASP A 1 113 ? -0.965 -0.420 -10.102 1.00 97.69 113 ASP A N 1
ATOM 825 C CA . ASP A 1 113 ? -1.876 -1.429 -10.648 1.00 97.69 113 ASP A CA 1
ATOM 826 C C . ASP A 1 113 ? -3.301 -1.350 -10.057 1.00 97.69 113 ASP A C 1
ATOM 828 O O . ASP A 1 113 ? -4.158 -2.179 -10.391 1.00 97.69 113 ASP A O 1
ATOM 832 N N . ASN A 1 114 ? -3.540 -0.415 -9.133 1.00 98.56 114 ASN A N 1
ATOM 833 C CA . ASN A 1 114 ? -4.833 -0.114 -8.524 1.00 98.56 114 ASN A CA 1
ATOM 834 C C . ASN A 1 114 ? -5.037 1.403 -8.317 1.00 98.56 114 ASN A C 1
ATOM 836 O O . ASN A 1 114 ? -5.615 1.833 -7.317 1.00 98.56 114 ASN A O 1
ATOM 840 N N . ALA A 1 115 ? -4.517 2.222 -9.237 1.00 98.56 115 ALA A N 1
ATOM 841 C CA . ALA A 1 115 ? -4.339 3.651 -8.997 1.00 98.56 115 ALA A CA 1
ATOM 842 C C . ALA A 1 115 ? -5.641 4.387 -8.648 1.00 98.56 115 ALA A C 1
ATOM 844 O O . ALA A 1 115 ? -5.647 5.197 -7.730 1.00 98.56 115 ALA A O 1
ATOM 845 N N . GLU A 1 116 ? -6.748 4.088 -9.328 1.00 98.62 116 GLU A N 1
ATOM 846 C CA . GLU A 1 116 ? -8.029 4.771 -9.103 1.00 98.62 116 GLU A CA 1
ATOM 847 C C . GLU A 1 116 ? -8.561 4.590 -7.671 1.00 98.62 116 GLU A C 1
ATOM 849 O O . GLU A 1 116 ? -8.974 5.560 -7.035 1.00 98.62 116 GLU A O 1
ATOM 854 N N . GLU A 1 117 ? -8.500 3.372 -7.126 1.00 98.81 117 GLU A N 1
ATOM 855 C CA . GLU A 1 117 ? -8.936 3.092 -5.749 1.00 98.81 117 GLU A CA 1
ATOM 856 C C . GLU A 1 117 ? -7.957 3.656 -4.716 1.00 98.81 117 GLU A C 1
ATOM 858 O O . GLU A 1 117 ? -8.371 4.171 -3.678 1.00 98.81 117 GLU A O 1
ATOM 863 N N . VAL A 1 118 ? -6.655 3.621 -5.019 1.00 98.88 118 VAL A N 1
ATOM 864 C CA . VAL A 1 118 ? -5.609 4.215 -4.175 1.00 98.88 118 VAL A CA 1
ATOM 865 C C . VAL A 1 118 ? -5.766 5.734 -4.091 1.00 98.88 118 VAL A C 1
ATOM 867 O O . VAL A 1 118 ? -5.705 6.292 -2.997 1.00 98.88 118 VAL A O 1
ATOM 870 N N . ILE A 1 119 ? -6.009 6.407 -5.219 1.00 98.81 119 ILE A N 1
ATOM 871 C CA . ILE A 1 119 ? -6.233 7.857 -5.283 1.00 98.81 119 ILE A CA 1
ATOM 872 C C . ILE A 1 119 ? -7.496 8.225 -4.500 1.00 98.81 119 ILE A C 1
ATOM 874 O O . ILE A 1 119 ? -7.451 9.148 -3.686 1.00 98.81 119 ILE A O 1
ATOM 878 N N . ARG A 1 120 ? -8.598 7.480 -4.682 1.00 98.75 120 ARG A N 1
ATOM 879 C CA . ARG A 1 120 ? -9.831 7.669 -3.900 1.00 98.75 120 ARG A CA 1
ATOM 880 C C . ARG A 1 120 ? -9.593 7.509 -2.401 1.00 98.75 120 ARG A C 1
ATOM 882 O O . ARG A 1 120 ? -9.988 8.379 -1.628 1.00 98.75 120 ARG A O 1
ATOM 889 N N . ALA A 1 121 ? -8.915 6.439 -1.988 1.00 98.75 121 ALA A N 1
ATOM 890 C CA . ALA A 1 121 ? -8.604 6.202 -0.583 1.00 98.75 121 ALA A CA 1
ATOM 891 C C . ALA A 1 121 ? -7.724 7.319 -0.002 1.00 98.75 121 ALA A C 1
ATOM 893 O O . ALA A 1 121 ? -8.029 7.840 1.067 1.00 98.75 121 ALA A O 1
ATOM 894 N N . ALA A 1 122 ? -6.680 7.748 -0.716 1.00 98.75 122 ALA A N 1
ATOM 895 C CA . ALA A 1 122 ? -5.824 8.852 -0.287 1.00 98.75 122 ALA A CA 1
ATOM 896 C C . ALA A 1 122 ? -6.596 10.180 -0.169 1.00 98.75 122 ALA A C 1
ATOM 898 O O . ALA A 1 122 ? -6.378 10.928 0.782 1.00 98.75 122 ALA A O 1
ATOM 899 N N . ALA A 1 123 ? -7.531 10.458 -1.085 1.00 98.62 123 ALA A N 1
ATOM 900 C CA . ALA A 1 123 ? -8.399 11.632 -1.008 1.00 98.62 123 ALA A CA 1
ATOM 901 C C . ALA A 1 123 ? -9.289 11.614 0.240 1.00 98.62 123 ALA A C 1
ATOM 903 O O . ALA A 1 123 ? -9.354 12.609 0.955 1.00 98.62 123 ALA A O 1
ATOM 904 N N . VAL A 1 124 ? -9.895 10.468 0.559 1.00 98.50 124 VAL A N 1
ATOM 905 C CA . VAL A 1 124 ? -10.687 10.296 1.788 1.00 98.50 124 VAL A CA 1
ATOM 906 C C . VAL A 1 124 ? -9.818 10.394 3.046 1.00 98.50 124 VAL A C 1
ATOM 908 O O . VAL A 1 124 ? -10.236 10.993 4.036 1.00 98.50 124 VAL A O 1
ATOM 911 N N . MET A 1 125 ? -8.595 9.853 3.018 1.00 98.44 125 MET A N 1
ATOM 912 C CA . MET A 1 125 ? -7.640 10.001 4.121 1.00 98.44 125 MET A CA 1
ATOM 913 C C . MET A 1 125 ? -7.305 11.478 4.384 1.00 98.44 125 MET A C 1
ATOM 915 O O . MET A 1 125 ? -7.198 11.888 5.539 1.00 98.44 125 MET A O 1
ATOM 919 N N . ALA A 1 126 ? -7.153 12.270 3.320 1.00 98.25 126 ALA A N 1
ATOM 920 C CA . ALA A 1 126 ? -6.781 13.680 3.396 1.00 98.25 126 ALA A CA 1
ATOM 921 C C . ALA A 1 126 ? -7.956 14.646 3.634 1.00 98.25 126 ALA A C 1
ATOM 923 O O . ALA A 1 126 ? -7.732 15.813 3.963 1.00 98.25 126 ALA A O 1
ATOM 924 N N . ASP A 1 127 ? -9.199 14.193 3.463 1.00 98.06 127 ASP A N 1
ATOM 925 C CA . ASP A 1 127 ? -10.379 15.036 3.642 1.00 98.06 127 ASP A CA 1
ATOM 926 C C . ASP A 1 127 ? -1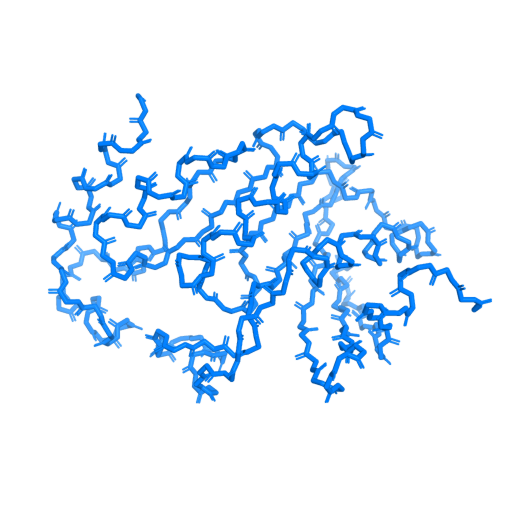0.509 15.516 5.099 1.00 98.06 127 ASP A C 1
ATOM 928 O O . ASP A 1 127 ? -10.395 14.738 6.054 1.00 98.06 127 ASP A O 1
ATOM 932 N N . ARG A 1 128 ? -10.766 16.820 5.265 1.00 95.06 128 ARG A N 1
ATOM 933 C CA . ARG A 1 128 ? -10.817 17.498 6.571 1.00 95.06 128 ARG A CA 1
ATOM 934 C C . ARG A 1 128 ? -12.011 17.098 7.435 1.00 95.06 128 ARG A C 1
ATOM 936 O O . ARG A 1 128 ? -11.973 17.314 8.638 1.00 95.06 128 ARG A O 1
ATOM 943 N N . ASN A 1 129 ? -13.061 16.551 6.834 1.00 95.62 129 ASN A N 1
ATOM 944 C CA . ASN A 1 129 ? -14.263 16.101 7.531 1.00 95.62 129 ASN A CA 1
ATOM 945 C C . ASN A 1 129 ? -14.258 14.586 7.778 1.00 95.62 129 ASN A C 1
ATOM 947 O O . ASN A 1 129 ? -15.175 14.078 8.423 1.00 95.62 129 ASN A O 1
ATOM 951 N N . LEU A 1 130 ? -13.263 13.863 7.248 1.00 94.38 130 LEU A N 1
ATOM 952 C CA . LEU A 1 130 ? -13.158 12.409 7.357 1.00 94.38 130 LEU A CA 1
ATOM 953 C C . LEU A 1 130 ? -11.976 12.016 8.253 1.00 94.38 130 LEU A C 1
ATOM 955 O O . LEU A 1 130 ? -12.113 11.986 9.474 1.00 94.38 130 LEU A O 1
ATOM 959 N N . PHE A 1 131 ? -10.817 11.683 7.680 1.00 94.31 131 PHE A N 1
ATOM 960 C CA . PHE A 1 131 ? -9.665 11.204 8.457 1.00 94.31 131 PHE A CA 1
ATOM 961 C C . PHE A 1 131 ? -8.649 12.295 8.817 1.00 94.31 131 PHE A C 1
ATOM 963 O O . PHE A 1 131 ? -7.800 12.026 9.677 1.00 94.31 131 PHE A O 1
ATOM 970 N N . GLU A 1 132 ? -8.751 13.471 8.185 1.00 96.62 132 GLU A N 1
ATOM 971 C CA . GLU A 1 132 ? -7.964 14.685 8.440 1.00 96.62 132 GLU A CA 1
ATOM 972 C C . GLU A 1 132 ? -6.440 14.457 8.437 1.00 96.62 132 GLU A C 1
ATOM 974 O O . GLU A 1 132 ? -5.692 14.976 9.266 1.00 96.62 132 GLU A O 1
ATOM 979 N N . MET A 1 133 ? -5.941 13.644 7.505 1.00 97.75 133 MET A N 1
ATOM 980 C CA . MET A 1 133 ? -4.502 13.434 7.358 1.00 97.75 133 MET A CA 1
ATOM 981 C C . MET A 1 133 ? -3.877 14.500 6.458 1.00 97.75 133 MET A C 1
ATOM 983 O O . MET A 1 133 ? -4.345 14.772 5.357 1.00 97.75 133 MET A O 1
ATOM 987 N N . ALA A 1 134 ? -2.756 15.080 6.883 1.00 97.62 134 ALA A N 1
ATOM 988 C CA . ALA A 1 134 ? -1.981 15.935 5.991 1.00 97.62 134 ALA A CA 1
ATOM 989 C C . ALA A 1 134 ? -1.430 15.115 4.811 1.00 97.62 134 ALA A C 1
ATOM 991 O O . ALA A 1 134 ? -0.962 13.994 4.996 1.00 97.62 134 ALA A O 1
ATOM 992 N N . ARG A 1 135 ? -1.380 15.705 3.611 1.00 96.69 135 ARG A N 1
ATOM 993 C CA . ARG A 1 135 ? -0.780 15.076 2.415 1.00 96.69 135 ARG A CA 1
ATOM 994 C C . ARG A 1 135 ? 0.623 14.511 2.670 1.00 96.69 135 ARG A C 1
ATOM 996 O O . ARG A 1 135 ? 0.964 13.445 2.174 1.00 96.69 135 ARG A O 1
ATOM 1003 N N . SER A 1 136 ? 1.435 15.214 3.460 1.00 97.50 136 SER A N 1
ATOM 1004 C CA . SER A 1 136 ? 2.799 14.799 3.822 1.00 97.50 136 SER A CA 1
ATOM 1005 C C . SER A 1 136 ? 2.866 13.556 4.717 1.00 97.50 136 SER A C 1
ATOM 1007 O O . SER A 1 136 ? 3.954 13.043 4.965 1.00 97.50 136 SER A O 1
ATOM 1009 N N . LYS A 1 137 ? 1.719 13.085 5.212 1.00 98.19 137 LYS A N 1
ATOM 1010 C CA . LYS A 1 137 ? 1.561 11.898 6.055 1.00 98.19 137 LYS A CA 1
ATOM 1011 C C . LYS A 1 137 ? 1.008 10.692 5.303 1.00 98.19 137 LYS A C 1
ATOM 1013 O O . LYS A 1 137 ? 0.759 9.659 5.916 1.00 98.19 137 LYS A O 1
ATOM 1018 N N . ILE A 1 138 ? 0.780 10.822 4.000 1.00 98.69 138 ILE A N 1
ATOM 1019 C CA . ILE A 1 138 ? 0.322 9.737 3.139 1.00 98.69 138 ILE A CA 1
ATOM 1020 C C . ILE A 1 138 ? 1.413 9.522 2.097 1.00 98.69 138 ILE A C 1
ATOM 1022 O O . ILE A 1 138 ? 1.705 10.430 1.322 1.00 98.69 138 ILE A O 1
ATOM 1026 N N . THR A 1 139 ? 2.006 8.333 2.059 1.00 98.69 139 THR A N 1
ATOM 1027 C CA . THR A 1 139 ? 3.051 7.988 1.088 1.00 98.69 139 THR A CA 1
ATOM 1028 C C . THR A 1 139 ? 2.603 6.825 0.223 1.00 98.69 139 THR A C 1
ATOM 1030 O O . THR A 1 139 ? 2.321 5.740 0.731 1.00 98.69 139 THR A O 1
ATOM 1033 N N . ILE A 1 140 ? 2.591 7.015 -1.093 1.00 98.62 140 ILE A N 1
ATOM 1034 C CA . ILE A 1 140 ? 2.331 5.944 -2.053 1.00 98.62 140 ILE A CA 1
ATOM 1035 C C . ILE A 1 140 ? 3.665 5.463 -2.618 1.00 98.62 140 ILE A C 1
ATOM 1037 O O . ILE A 1 140 ? 4.386 6.231 -3.255 1.00 98.62 140 ILE A O 1
ATOM 1041 N N . SER A 1 141 ? 3.999 4.193 -2.374 1.00 97.94 141 SER A N 1
ATOM 1042 C CA . SER A 1 141 ? 5.183 3.560 -2.956 1.00 97.94 141 SER A CA 1
ATOM 1043 C C . SER A 1 141 ? 4.816 2.788 -4.216 1.00 97.94 141 SER A C 1
ATOM 1045 O O . SER A 1 141 ? 3.784 2.129 -4.250 1.00 97.94 141 SER A O 1
ATOM 1047 N N . THR A 1 142 ? 5.663 2.839 -5.240 1.00 97.75 142 THR A N 1
ATOM 1048 C CA . THR A 1 142 ? 5.493 2.045 -6.463 1.00 97.75 142 THR A CA 1
ATOM 1049 C C . THR A 1 142 ? 6.825 1.458 -6.912 1.00 97.75 142 THR A C 1
ATOM 1051 O O . THR A 1 142 ? 7.865 2.123 -6.824 1.00 97.75 142 THR A O 1
ATOM 1054 N N . VAL A 1 143 ? 6.816 0.226 -7.431 1.00 96.44 143 VAL A N 1
ATOM 1055 C CA . VAL A 1 143 ? 7.963 -0.323 -8.180 1.00 96.44 143 VAL A CA 1
ATOM 1056 C C . VAL A 1 143 ? 8.038 0.224 -9.607 1.00 96.44 143 VAL A C 1
ATOM 1058 O O . VAL A 1 143 ? 8.951 -0.149 -10.344 1.00 96.44 143 VAL A O 1
ATOM 1061 N N . ALA A 1 144 ? 7.114 1.117 -9.970 1.00 96.44 144 ALA A N 1
ATOM 1062 C CA . ALA A 1 144 ? 6.990 1.783 -11.256 1.00 96.44 144 ALA A CA 1
ATOM 1063 C C . ALA A 1 144 ? 6.910 0.790 -12.430 1.00 96.44 144 ALA A C 1
ATOM 1065 O O . ALA A 1 144 ? 7.884 0.620 -13.167 1.00 96.44 144 ALA A O 1
ATOM 1066 N N . PRO A 1 145 ? 5.749 0.126 -12.624 1.00 95.25 145 PRO A N 1
ATOM 1067 C CA . PRO A 1 145 ? 5.531 -0.769 -13.765 1.00 95.25 145 PRO A CA 1
ATOM 1068 C C . PRO A 1 145 ? 5.772 -0.083 -15.118 1.00 95.25 145 PRO A C 1
ATOM 1070 O O . PRO A 1 145 ? 6.162 -0.746 -16.078 1.00 95.25 145 PRO A O 1
ATOM 1073 N N . GLY A 1 146 ? 5.580 1.240 -15.165 1.00 96.25 146 GLY A N 1
ATOM 1074 C CA . GLY A 1 146 ? 5.995 2.139 -16.235 1.00 96.25 146 GLY A CA 1
ATOM 1075 C C . GLY A 1 146 ? 6.248 3.563 -15.718 1.00 96.25 146 GLY A C 1
ATOM 1076 O O . GLY A 1 146 ? 5.895 3.862 -14.572 1.00 96.25 146 GLY A O 1
ATOM 1077 N N . PRO A 1 147 ? 6.886 4.443 -16.516 1.00 95.25 147 PRO A N 1
ATOM 1078 C CA . PRO A 1 147 ? 7.153 5.833 -16.125 1.00 95.25 147 PRO A CA 1
ATOM 1079 C C . PRO A 1 147 ? 5.882 6.650 -15.830 1.00 95.25 147 PRO A C 1
ATOM 1081 O O . PRO A 1 147 ? 5.891 7.515 -14.959 1.00 95.25 147 PRO A O 1
ATOM 1084 N N . ASP A 1 148 ? 4.785 6.338 -16.517 1.00 95.94 148 ASP A N 1
ATOM 1085 C CA . ASP A 1 148 ? 3.448 6.931 -16.379 1.00 95.94 148 ASP A CA 1
ATOM 1086 C C . ASP A 1 148 ? 2.775 6.627 -15.027 1.00 95.94 148 ASP A C 1
ATOM 1088 O O . ASP A 1 148 ? 1.866 7.345 -14.595 1.00 95.94 148 ASP A O 1
ATOM 1092 N N . ALA A 1 149 ? 3.252 5.602 -14.311 1.00 97.19 149 ALA A N 1
ATOM 1093 C CA . ALA A 1 149 ? 2.773 5.273 -12.972 1.00 97.19 149 ALA A CA 1
ATOM 1094 C C . ALA A 1 149 ? 2.934 6.454 -12.003 1.00 97.19 149 ALA A C 1
ATOM 1096 O O . ALA A 1 149 ? 2.051 6.702 -11.182 1.00 97.19 149 ALA A O 1
ATOM 1097 N N . PHE A 1 150 ? 4.038 7.202 -12.108 1.00 97.50 150 PHE A N 1
ATOM 1098 C CA . PHE A 1 150 ? 4.291 8.344 -11.234 1.00 97.50 150 PHE A CA 1
ATOM 1099 C C . PHE A 1 150 ? 3.302 9.481 -11.486 1.00 97.50 150 PHE A C 1
ATOM 1101 O O . PHE A 1 150 ? 2.710 9.977 -10.533 1.00 97.50 150 PHE A O 1
ATOM 1108 N N . GLU A 1 151 ? 3.072 9.851 -12.748 1.00 96.31 151 GLU A N 1
ATOM 1109 C CA . GLU A 1 151 ? 2.102 10.890 -13.119 1.00 96.31 151 GLU A CA 1
ATOM 1110 C C . GLU A 1 151 ? 0.688 10.509 -12.663 1.00 96.31 151 GLU A C 1
ATOM 1112 O O . GLU A 1 151 ? -0.021 11.299 -12.039 1.00 96.31 151 GLU A O 1
ATOM 1117 N N . THR A 1 152 ? 0.309 9.250 -12.889 1.00 97.44 152 THR A N 1
ATOM 1118 C CA . THR A 1 152 ? -0.995 8.724 -12.480 1.00 97.44 152 THR A CA 1
ATOM 1119 C C . THR A 1 152 ? -1.194 8.839 -10.968 1.00 97.44 152 THR A C 1
ATOM 1121 O O . THR A 1 152 ? -2.242 9.317 -10.525 1.00 97.44 152 THR A O 1
ATOM 1124 N N . LEU A 1 153 ? -0.202 8.416 -10.175 1.00 97.94 153 LEU A N 1
ATOM 1125 C CA . LEU A 1 153 ? -0.259 8.439 -8.711 1.00 97.94 153 LEU A CA 1
ATOM 1126 C C . LEU A 1 153 ? -0.086 9.848 -8.124 1.00 97.94 153 LEU A C 1
ATOM 1128 O O . LEU A 1 153 ? -0.594 10.106 -7.034 1.00 97.94 153 LEU A O 1
ATOM 1132 N N . ALA A 1 154 ? 0.558 10.777 -8.837 1.00 96.69 154 ALA A N 1
ATOM 1133 C CA . ALA A 1 154 ? 0.713 12.172 -8.411 1.00 96.69 154 ALA A CA 1
ATOM 1134 C C . ALA A 1 154 ? -0.625 12.921 -8.286 1.00 96.69 154 ALA A C 1
ATOM 1136 O O . ALA A 1 154 ? -0.698 13.936 -7.595 1.00 96.69 154 ALA A O 1
ATOM 1137 N N . ARG A 1 155 ? -1.698 12.397 -8.897 1.00 97.25 155 ARG A N 1
ATOM 1138 C CA . ARG A 1 155 ? -3.075 12.891 -8.722 1.00 97.25 155 ARG A CA 1
ATOM 1139 C C . ARG A 1 155 ? -3.609 12.692 -7.298 1.00 97.25 155 ARG A C 1
ATOM 1141 O O . ARG A 1 155 ? -4.557 13.369 -6.909 1.00 97.25 155 ARG A O 1
ATOM 1148 N N . ALA A 1 156 ? -3.037 11.771 -6.519 1.00 97.81 156 ALA A N 1
ATOM 1149 C CA . ALA A 1 156 ? -3.413 11.578 -5.123 1.00 97.81 156 ALA A CA 1
ATOM 1150 C C . ALA A 1 156 ? -2.866 12.711 -4.233 1.00 97.81 156 ALA A C 1
ATOM 1152 O O . ALA A 1 156 ? -1.741 13.174 -4.442 1.00 97.81 156 ALA A O 1
ATOM 1153 N N . PRO A 1 157 ? -3.580 13.108 -3.161 1.00 97.69 157 PRO A N 1
ATOM 1154 C CA . PRO A 1 157 ? -3.049 14.014 -2.146 1.00 97.69 157 PRO A CA 1
ATOM 1155 C C . PRO A 1 157 ? -2.058 13.283 -1.224 1.00 97.69 157 PRO A C 1
ATOM 1157 O O . PRO A 1 157 ? -2.268 13.157 -0.021 1.00 97.69 157 PRO A O 1
ATOM 1160 N N . ALA A 1 158 ? -0.954 12.812 -1.800 1.00 97.94 158 ALA A N 1
ATOM 1161 C CA . ALA A 1 158 ? 0.083 12.028 -1.140 1.00 97.94 158 ALA A CA 1
ATOM 1162 C C . ALA A 1 158 ? 1.493 12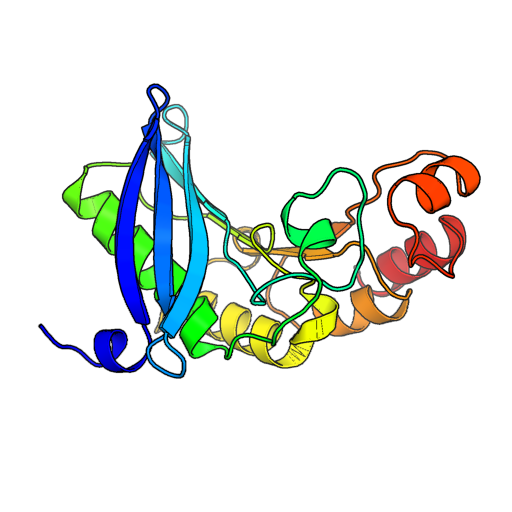.460 -1.586 1.00 97.94 158 ALA A C 1
ATOM 1164 O O . ALA A 1 158 ? 1.666 13.252 -2.522 1.00 97.94 158 ALA A O 1
ATOM 1165 N N . VAL A 1 159 ? 2.500 11.939 -0.894 1.00 97.56 159 VAL A N 1
ATOM 1166 C CA . VAL A 1 159 ? 3.907 11.915 -1.306 1.00 97.56 159 VAL A CA 1
ATOM 1167 C C . VAL A 1 159 ? 4.160 10.635 -2.102 1.00 97.56 159 VAL A C 1
ATOM 1169 O O . VAL A 1 159 ? 3.636 9.575 -1.761 1.00 97.56 159 VAL A O 1
ATOM 1172 N N . LEU A 1 160 ? 4.976 10.714 -3.152 1.00 97.38 160 LEU A N 1
ATOM 1173 C CA . LEU A 1 160 ? 5.386 9.541 -3.923 1.00 97.38 160 LEU A CA 1
ATOM 1174 C C . LEU A 1 160 ? 6.738 9.014 -3.446 1.00 97.38 160 LEU A C 1
ATOM 1176 O O . LEU A 1 160 ? 7.660 9.784 -3.183 1.00 97.38 160 LEU A O 1
ATOM 1180 N N . ALA A 1 161 ? 6.861 7.692 -3.384 1.00 96.75 161 ALA A N 1
ATOM 1181 C CA . ALA A 1 161 ? 8.113 6.995 -3.137 1.00 96.75 161 ALA A CA 1
ATOM 1182 C C . ALA A 1 161 ? 8.387 5.990 -4.261 1.00 96.75 161 ALA A C 1
ATOM 1184 O O . ALA A 1 161 ? 7.514 5.215 -4.653 1.00 96.75 161 ALA A O 1
ATOM 1185 N N . TRP A 1 162 ? 9.624 5.964 -4.756 1.00 96.25 162 TRP A N 1
ATOM 1186 C CA . TRP A 1 162 ? 10.049 4.980 -5.745 1.00 96.25 162 TRP A CA 1
ATOM 1187 C C . TRP A 1 162 ? 10.790 3.821 -5.079 1.00 96.25 162 TRP A C 1
ATOM 1189 O O . TRP A 1 162 ? 11.864 3.984 -4.500 1.00 96.25 162 TRP A O 1
ATOM 1199 N N . SER A 1 163 ? 10.224 2.627 -5.218 1.00 95.38 163 SER A N 1
ATOM 1200 C CA . SER A 1 163 ? 10.843 1.359 -4.846 1.00 95.38 163 SER A CA 1
ATOM 1201 C C . SER A 1 163 ? 11.902 0.952 -5.887 1.00 95.38 163 SER A C 1
ATOM 1203 O O . SER A 1 163 ? 11.678 0.134 -6.785 1.00 95.38 163 SER A O 1
ATOM 1205 N N . VAL A 1 164 ? 13.070 1.599 -5.797 1.00 92.25 164 VAL A N 1
ATOM 1206 C CA . VAL A 1 164 ? 14.209 1.454 -6.724 1.00 92.25 164 VAL A CA 1
ATOM 1207 C C . VAL A 1 164 ? 14.834 0.056 -6.670 1.00 92.25 164 VAL A C 1
ATOM 1209 O O . VAL A 1 164 ? 14.907 -0.630 -7.689 1.00 92.25 164 VAL A O 1
ATOM 1212 N N . HIS A 1 165 ? 15.294 -0.342 -5.478 1.00 88.50 165 HIS A N 1
ATOM 1213 C CA . HIS A 1 165 ? 15.947 -1.615 -5.128 1.00 88.50 165 HIS A CA 1
ATOM 1214 C C . HIS A 1 165 ? 17.272 -1.982 -5.827 1.00 88.50 165 HIS A C 1
ATOM 1216 O O . HIS A 1 165 ? 17.877 -2.979 -5.444 1.00 88.50 165 HIS A O 1
ATOM 1222 N N . ALA A 1 166 ? 17.771 -1.205 -6.792 1.00 92.19 166 ALA A N 1
ATOM 1223 C CA . ALA A 1 166 ? 19.051 -1.468 -7.457 1.00 92.19 166 ALA A CA 1
ATOM 1224 C C . ALA A 1 166 ? 19.705 -0.193 -8.012 1.00 92.19 166 ALA A C 1
ATOM 1226 O O . ALA A 1 166 ? 19.012 0.754 -8.364 1.00 92.19 166 ALA A O 1
ATOM 1227 N N . ALA A 1 167 ? 21.037 -0.197 -8.138 1.00 91.69 167 ALA A N 1
ATOM 1228 C CA . ALA A 1 167 ? 21.798 0.894 -8.760 1.00 91.69 167 ALA A CA 1
ATOM 1229 C C . ALA A 1 167 ? 22.007 0.719 -10.279 1.00 91.69 167 ALA A C 1
ATOM 1231 O O . ALA A 1 167 ? 22.387 1.674 -10.949 1.00 91.69 167 ALA A O 1
ATOM 1232 N N . THR A 1 168 ? 21.770 -0.481 -10.824 1.00 95.38 168 THR A N 1
ATOM 1233 C CA . THR A 1 168 ? 21.898 -0.774 -12.262 1.00 95.38 168 THR A CA 1
ATOM 1234 C C . THR A 1 168 ? 20.673 -1.514 -12.789 1.00 95.38 168 THR A C 1
ATOM 1236 O O . THR A 1 168 ? 19.970 -2.201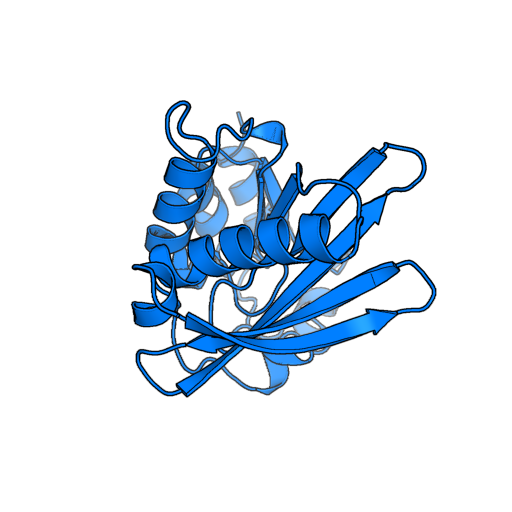 -12.037 1.00 95.38 168 THR A O 1
ATOM 1239 N N . ASP A 1 169 ? 20.440 -1.409 -14.095 1.00 96.56 169 ASP A N 1
ATOM 1240 C CA . ASP A 1 169 ? 19.329 -2.075 -14.773 1.00 96.56 169 ASP A CA 1
ATOM 1241 C C . ASP A 1 169 ? 19.431 -3.604 -14.710 1.00 96.56 169 ASP A C 1
ATOM 1243 O O . ASP A 1 169 ? 18.423 -4.295 -14.555 1.00 96.56 169 ASP A O 1
ATOM 1247 N N . GLU A 1 170 ? 20.643 -4.157 -14.800 1.00 96.44 170 GLU A N 1
ATOM 1248 C CA . GLU A 1 170 ? 20.884 -5.602 -14.745 1.00 96.44 170 GLU A CA 1
ATOM 1249 C C . GLU A 1 170 ? 20.459 -6.173 -13.398 1.00 96.44 170 GLU A C 1
ATOM 1251 O O . GLU A 1 170 ? 19.779 -7.199 -13.342 1.00 96.44 170 GLU A O 1
ATOM 1256 N N . LEU A 1 171 ? 20.853 -5.512 -12.306 1.00 95.94 171 LEU A N 1
ATOM 1257 C CA . LEU A 1 171 ? 20.459 -5.937 -10.971 1.00 95.94 171 LEU A CA 1
ATOM 1258 C C . LEU A 1 171 ? 18.959 -5.731 -10.766 1.00 95.94 171 LEU A C 1
ATOM 1260 O O . LEU A 1 171 ? 18.292 -6.611 -10.219 1.00 95.94 171 LEU A O 1
ATOM 1264 N N . ARG A 1 172 ? 18.400 -4.623 -11.263 1.00 96.00 172 ARG A N 1
ATOM 1265 C CA . ARG A 1 172 ? 16.965 -4.379 -11.143 1.00 96.00 172 ARG A CA 1
ATOM 1266 C C . ARG A 1 172 ? 16.136 -5.441 -11.845 1.00 96.00 172 ARG A C 1
ATOM 1268 O O . ARG A 1 172 ? 15.183 -5.922 -11.249 1.00 96.00 172 ARG A O 1
ATOM 1275 N N . ARG A 1 173 ? 16.518 -5.870 -13.049 1.00 95.44 173 ARG A N 1
ATOM 1276 C CA . ARG A 1 173 ? 15.842 -6.965 -13.767 1.00 95.44 173 ARG A CA 1
ATOM 1277 C C . ARG A 1 173 ? 15.859 -8.287 -12.994 1.00 95.44 173 ARG A C 1
ATOM 1279 O O . ARG A 1 173 ? 14.944 -9.084 -13.145 1.00 95.44 173 ARG A O 1
ATOM 1286 N N . LYS A 1 174 ? 16.853 -8.525 -12.131 1.00 95.38 174 LYS A N 1
ATOM 1287 C CA . LYS A 1 174 ? 16.876 -9.707 -11.246 1.00 95.38 174 LYS A CA 1
ATOM 1288 C C . LYS A 1 174 ? 15.945 -9.557 -10.038 1.00 95.38 174 LYS A C 1
ATOM 1290 O O . LYS A 1 174 ? 15.375 -10.542 -9.574 1.00 95.38 174 LYS A O 1
ATOM 1295 N N . LEU A 1 175 ? 15.813 -8.342 -9.506 1.00 95.38 175 LEU A N 1
ATOM 1296 C CA . LEU A 1 175 ? 15.014 -8.065 -8.307 1.00 95.38 175 LEU A CA 1
ATOM 1297 C C . LEU A 1 175 ? 13.532 -7.816 -8.620 1.00 95.38 175 LEU A C 1
ATOM 1299 O O . LEU A 1 175 ? 12.669 -8.263 -7.870 1.00 95.38 175 LEU A O 1
ATOM 1303 N N . VAL A 1 176 ? 13.244 -7.149 -9.737 1.00 94.81 176 VAL A N 1
ATOM 1304 C CA . VAL A 1 176 ? 11.914 -6.789 -10.248 1.00 94.81 176 VAL A CA 1
ATOM 1305 C C . VAL A 1 176 ? 11.805 -7.296 -11.696 1.00 94.81 176 VAL A C 1
ATOM 1307 O O . VAL A 1 176 ? 11.945 -6.521 -12.641 1.00 94.81 176 VAL A O 1
ATOM 1310 N N . PRO A 1 177 ? 11.598 -8.607 -11.907 1.00 91.94 177 PRO A N 1
ATOM 1311 C CA . PRO A 1 177 ? 11.704 -9.246 -13.225 1.00 91.94 177 PRO A CA 1
ATOM 1312 C C . PRO A 1 177 ? 10.654 -8.794 -14.244 1.00 91.94 177 PRO A C 1
ATOM 1314 O O . PRO A 1 177 ? 10.816 -9.007 -15.441 1.00 91.94 177 PRO A O 1
ATOM 1317 N N . THR A 1 178 ? 9.588 -8.144 -13.787 1.00 92.94 178 THR A N 1
ATOM 1318 C CA . THR A 1 178 ? 8.547 -7.550 -14.634 1.00 92.94 178 THR A CA 1
ATOM 1319 C C . THR A 1 178 ? 8.937 -6.192 -15.221 1.00 92.94 178 THR A C 1
ATOM 1321 O O . THR A 1 178 ? 8.241 -5.702 -16.110 1.00 92.94 178 THR A O 1
ATOM 1324 N N . THR A 1 179 ? 10.039 -5.584 -14.761 1.00 93.62 179 THR A N 1
ATOM 1325 C CA . THR A 1 179 ? 10.498 -4.278 -15.249 1.00 93.62 179 THR A CA 1
ATOM 1326 C C . THR A 1 179 ? 10.850 -4.341 -16.734 1.00 93.62 179 THR A C 1
ATOM 1328 O O . THR A 1 179 ? 11.658 -5.166 -17.161 1.00 93.62 179 THR A O 1
ATOM 1331 N N . LYS A 1 180 ? 10.263 -3.442 -17.526 1.00 94.62 180 LYS A N 1
ATOM 1332 C CA . LYS A 1 180 ? 10.545 -3.306 -18.968 1.00 94.62 180 LYS A CA 1
ATOM 1333 C C . LYS A 1 180 ? 11.344 -2.053 -19.315 1.00 94.62 180 LYS A C 1
ATOM 1335 O O . LYS A 1 180 ? 11.860 -1.957 -20.420 1.00 94.62 180 LYS A O 1
ATOM 1340 N N . TYR A 1 181 ? 11.446 -1.129 -18.366 1.00 95.50 181 TYR A N 1
ATOM 1341 C CA . TYR A 1 181 ? 12.063 0.180 -18.530 1.00 95.50 181 TYR A CA 1
ATOM 1342 C C . TYR A 1 181 ? 13.406 0.236 -17.810 1.00 95.50 181 TYR A C 1
ATOM 1344 O O . TYR A 1 181 ? 13.624 -0.469 -16.816 1.00 95.50 181 TYR A O 1
ATOM 1352 N N . THR A 1 182 ? 14.287 1.088 -18.316 1.00 96.38 182 THR A N 1
ATOM 1353 C CA . THR A 1 182 ? 15.548 1.439 -17.670 1.00 96.38 182 THR A CA 1
ATOM 1354 C C . THR A 1 182 ? 15.305 2.327 -16.452 1.00 96.38 182 THR A C 1
ATOM 1356 O O . THR A 1 182 ? 14.307 3.045 -16.342 1.00 96.38 182 THR A O 1
ATOM 1359 N N . MET A 1 183 ? 16.262 2.327 -15.537 1.00 94.75 183 MET A N 1
ATOM 1360 C CA . MET A 1 183 ? 16.308 3.207 -14.379 1.00 94.75 183 MET A CA 1
ATOM 1361 C C . MET A 1 183 ? 16.219 4.679 -14.778 1.00 94.75 183 MET A C 1
ATOM 1363 O O . MET A 1 183 ? 15.566 5.462 -14.092 1.00 94.75 183 MET A O 1
ATOM 1367 N N . GLU A 1 184 ? 16.837 5.064 -15.894 1.00 95.69 184 GLU A N 1
ATOM 1368 C CA . GLU A 1 184 ? 16.782 6.435 -16.393 1.00 95.69 184 GLU A CA 1
ATOM 1369 C C . GLU A 1 184 ? 15.386 6.816 -16.905 1.00 95.69 184 GLU A C 1
ATOM 1371 O O . GLU A 1 184 ? 14.910 7.918 -16.628 1.00 95.69 184 GLU A O 1
ATOM 1376 N N . GLU A 1 185 ? 14.704 5.919 -17.619 1.00 95.75 185 GLU A N 1
ATOM 1377 C CA . GLU A 1 185 ? 13.314 6.121 -18.050 1.00 95.75 185 GLU A CA 1
ATOM 1378 C C . GLU A 1 185 ? 12.372 6.293 -16.857 1.00 95.75 185 GLU A C 1
ATOM 1380 O O . GLU A 1 185 ? 11.598 7.250 -16.817 1.00 95.75 185 GLU A O 1
ATOM 1385 N N . LEU A 1 186 ? 12.484 5.425 -15.849 1.00 95.50 186 LEU A N 1
ATOM 1386 C CA . LEU A 1 186 ? 11.673 5.513 -14.632 1.00 95.50 186 LEU A CA 1
ATOM 1387 C C . LEU A 1 186 ? 11.978 6.789 -13.836 1.00 95.50 186 LEU A C 1
ATOM 1389 O O . LEU A 1 186 ? 11.059 7.477 -13.393 1.00 95.50 186 LEU A O 1
ATOM 1393 N N . ARG A 1 187 ? 13.259 7.161 -13.708 1.00 93.88 187 ARG A N 1
ATOM 1394 C CA . ARG A 1 187 ? 13.676 8.399 -13.034 1.00 93.88 187 ARG A CA 1
ATOM 1395 C C . ARG A 1 187 ? 13.114 9.641 -13.726 1.00 93.88 187 ARG A C 1
ATOM 1397 O O . ARG A 1 187 ? 12.711 10.576 -13.039 1.00 93.88 187 ARG A O 1
ATOM 1404 N N . ARG A 1 188 ? 13.080 9.663 -15.065 1.00 94.00 188 ARG A N 1
ATOM 1405 C CA . ARG A 1 188 ? 12.448 10.751 -1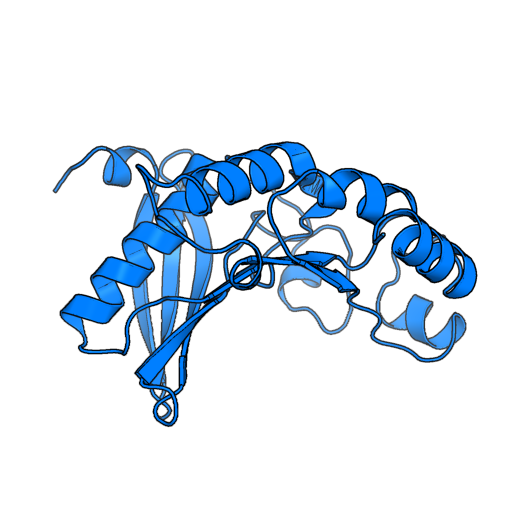5.830 1.00 94.00 188 ARG A CA 1
ATOM 1406 C C . ARG A 1 188 ? 10.948 10.832 -15.554 1.00 94.00 188 ARG A C 1
ATOM 1408 O O . ARG A 1 188 ? 10.457 11.934 -15.342 1.00 94.00 188 ARG A O 1
ATOM 1415 N N . GLY A 1 189 ? 10.257 9.693 -15.475 1.00 92.19 189 GLY A N 1
ATOM 1416 C CA . GLY A 1 189 ? 8.845 9.644 -15.078 1.00 92.19 189 GLY A CA 1
ATOM 1417 C C . GLY A 1 189 ? 8.600 10.263 -13.699 1.00 92.19 189 GLY A C 1
ATOM 1418 O O . GLY A 1 189 ? 7.739 11.125 -13.553 1.00 92.19 189 GLY A O 1
ATOM 1419 N N . LEU A 1 190 ? 9.416 9.904 -12.702 1.00 91.56 190 LEU A N 1
ATOM 1420 C CA . LEU A 1 190 ? 9.323 10.494 -11.362 1.00 91.56 190 LEU A CA 1
ATOM 1421 C C . LEU A 1 190 ? 9.578 12.010 -11.379 1.00 91.56 190 LEU A C 1
ATOM 1423 O O . LEU A 1 190 ? 8.833 12.759 -10.755 1.00 91.56 190 LEU A O 1
ATOM 1427 N N . GLY A 1 191 ? 10.607 12.460 -12.104 1.00 88.62 191 GLY A N 1
ATOM 1428 C CA . GLY A 1 191 ? 10.945 13.881 -12.219 1.00 88.62 191 GLY A CA 1
ATOM 1429 C C . GLY A 1 191 ? 9.897 14.721 -12.956 1.00 88.62 191 GLY A C 1
ATOM 1430 O O . GLY A 1 191 ? 9.825 15.916 -12.716 1.00 88.62 191 GLY A O 1
ATOM 1431 N N . GLY A 1 192 ? 9.085 14.119 -13.830 1.00 83.19 192 GLY A N 1
ATOM 1432 C CA . GLY A 1 192 ? 7.952 14.800 -14.469 1.00 83.19 192 GLY A CA 1
ATOM 1433 C C . GLY A 1 192 ? 6.692 14.857 -13.598 1.00 83.19 192 GLY A C 1
ATOM 1434 O O . GLY A 1 192 ? 5.854 15.731 -13.791 1.00 83.19 192 GLY A O 1
ATOM 1435 N N . ALA A 1 193 ? 6.554 13.936 -12.642 1.00 79.25 193 ALA A N 1
ATOM 1436 C CA . ALA A 1 193 ? 5.376 13.815 -11.784 1.00 79.25 193 ALA A CA 1
ATOM 1437 C C . ALA A 1 193 ? 5.458 14.639 -10.487 1.00 79.25 193 ALA A C 1
ATOM 1439 O O . ALA A 1 193 ? 4.435 14.905 -9.852 1.00 79.25 193 ALA A O 1
ATOM 1440 N N . VAL A 1 194 ? 6.668 15.006 -10.064 1.00 74.12 194 VAL A N 1
ATOM 1441 C CA . VAL A 1 194 ? 6.914 15.828 -8.875 1.00 74.12 194 VAL A CA 1
ATOM 1442 C C . VAL A 1 194 ? 7.321 17.232 -9.344 1.00 74.12 194 VAL A C 1
ATOM 1444 O O . VAL A 1 194 ? 8.281 17.320 -10.106 1.00 74.12 194 VAL A O 1
ATOM 1447 N N . PRO A 1 195 ? 6.603 18.301 -8.940 1.00 57.19 195 PRO A N 1
ATOM 1448 C CA . PRO A 1 195 ? 6.957 19.683 -9.275 1.00 57.19 195 PRO A CA 1
ATOM 1449 C C . PRO A 1 195 ? 8.346 20.103 -8.787 1.00 57.19 195 PRO A C 1
ATOM 1451 O O . PRO A 1 195 ? 8.781 19.583 -7.731 1.00 57.19 195 PRO A O 1
#

Foldseek 3Di:
DDDPLVCAWDWPDWDADPQRKIKTWIQGNVPRQTWIKIWAADPVVLEIEIAFEFFQAECQLFVPDPSSVVHGPGTGALSNRLSSLVVVQVVCVVVVGRGHQAYEPPTHYFCLVVVVRVQVNLCQCCDCVHNVHQQARYEYEHCPLFLCSLQSNLSHSHHYDYPPVDPFPVVSCVRRVSRPDGPVRNVVSNVVSDD

Secondary structure (DSSP, 8-state):
--SGGGGTEEEEEEEE-TTS-EEEEEEETTT--EEEEEEEEEGGGTEEEEE--SEEEETT--TT-HHHHHEEEEEPPHHHHHHHHHHHHHHHHHHTPPPEEEEEE-SSS-GGGGHHHHHHHHHHHH-TTTT---GGGEEEEE--SSTHHHHHHHTSSSEEEE----SSHHHHHHHSTT--S-HHHHHHHHHHH--

Organism: Trieres chinensis (NCBI:txid1514140)

pLDDT: mean 94.6, std 8.02, range [38.94, 98.88]

InterPro domains:
  IPR007197 Radical SAM [PF04055] (53-184)
  IPR007197 Radical SAM [PS51918] (44-195)
  IPR007197 Radical SAM [SFLDS00029] (53-184)
  IPR013785 Aldolase-type TIM barrel [G3DSA:3.20.20.70] (10-193)
  IPR040072 Methyltransferase (Class A) [PTHR30544] (11-188)
  IPR058240 Radical SAM superfamily [SSF102114] (40-186)

Sequence (195 aa):
GGGIEGAVASLSAIDVSSDGTAKLLVRLASDGLEVETVVIPWEDRGRSTLCVSSQVGCRQGCTFCATGRMGKVRSLTSDEILVQLYHARRVCRALKIHPVDNVVFMGMGEPADNAEEVIRAAAVMADRNLFEMARSKITISTVAPGPDAFETLARAPAVLAWSVHAATDELRRKLVPTTKYTMEELRRGLGGAVP

Radius of gyration: 16.59 Å; chains: 1; bounding box: 44×35×43 Å